Protein AF-D1JG51-F1 (afdb_monomer_lite)

pLDDT: mean 82.55, std 17.86, range [35.56, 98.56]

Secondary structure (DSSP, 8-state):
----------------HHHHTT---HHHHHHHHH-SSSHHHHHHHHHHHHHHHHHHHHHHHHHHHHHHHT--SB---HHHHHHHHHHHHHHHHHHHHHT---HHHHHHHHHHHHHHHHHH--SHHHHHHHHHHHHHHHHHHHHHH-S-HHHHHHHHHHHHHHHHHHHHHHIIIIIIT---HHHHHHHHHHHHHHHHHHHHHHHHHTTSS-THHHHHHTHHHHHHHHHHHHHHHHHHHHHHHHSPBTT--

Foldseek 3Di:
DDDDDDDDDDPDPPDDPVNVVVDDDPVNVVVVVVCPPDPPVVVVVVVVVVVVVVVVVVVVVVVVVLVLQQFAFFDDDPVVQVVLLVVLLCLLQVLLQPPLDDLLRNLLSLLLSLLCCLHRHHDPVRNLCSLQSNLVNNLNNCVVPHDPRPLSVVCRVLSSVLSVLLSSLSNCVCRVVVHDLVVSLQVSLQSSLVSQLVVQVVCVVVVSDDPVVSCVSHVSSSSSNCSNSVVCVVVVVVSVVVTDTPPPD

Sequence (249 aa):
MGHKSSKTTEIYTHVSNKDLGKIKSPLDTLFENENGRGGKDEYAQGRKFESKTKGCEKMTYVTALNQFVNRRMYDTSEAVEYAEFWALTAIAVLVPLLLGHPQLLVGSAVNFMLVMAAINVRGWKKILPLIVLPSVAAVAGGFLFGPFTIFLVYMVPFIWVGNAILVFVFKYLYVTKGKNYAITLLIAAGLKAGFLFATALLLINLSILPLIFAMAMGVMQIVTAIVGGFLVFPVNLAYHKYFQVSGSA

Radius of gyration: 28.24 Å; chains: 1; bounding box: 96×54×60 Å

Structure (mmCIF, N/CA/C/O backbone):
data_AF-D1JG51-F1
#
_entry.id   AF-D1JG51-F1
#
loop_
_atom_site.group_PDB
_atom_site.id
_atom_site.type_symbol
_atom_site.label_atom_id
_atom_site.label_alt_id
_atom_site.label_comp_id
_atom_site.label_asym_id
_atom_site.label_entity_id
_atom_site.label_seq_id
_atom_site.pdbx_PDB_ins_code
_atom_site.Cartn_x
_atom_site.Cartn_y
_atom_site.Cartn_z
_atom_site.occupancy
_atom_site.B_iso_or_equiv
_atom_site.auth_seq_id
_atom_site.auth_comp_id
_atom_site.auth_asym_id
_atom_site.auth_atom_id
_atom_site.pdbx_PDB_model_num
ATOM 1 N N . MET A 1 1 ? 72.566 2.742 -18.504 1.00 41.75 1 MET A N 1
ATOM 2 C CA . MET A 1 1 ? 72.563 3.935 -17.631 1.00 41.75 1 MET A CA 1
ATOM 3 C C . MET A 1 1 ? 71.247 3.953 -16.875 1.00 41.75 1 MET A C 1
ATOM 5 O O . MET A 1 1 ? 70.212 4.141 -17.495 1.00 41.75 1 MET A O 1
ATOM 9 N N . GLY A 1 2 ? 71.276 3.621 -15.585 1.00 45.84 2 GLY A N 1
ATOM 10 C CA . GLY A 1 2 ? 70.090 3.526 -14.737 1.00 45.84 2 GLY A CA 1
ATOM 11 C C . GLY A 1 2 ? 70.149 4.534 -13.593 1.00 45.84 2 GLY A C 1
ATOM 12 O O . GLY A 1 2 ? 71.119 4.547 -12.847 1.00 45.84 2 GLY A O 1
ATOM 13 N N . HIS A 1 3 ? 69.090 5.325 -13.445 1.00 42.53 3 HIS A N 1
ATOM 14 C CA . HIS A 1 3 ? 68.740 6.103 -12.251 1.00 42.53 3 HIS A CA 1
ATOM 15 C C . HIS A 1 3 ? 67.208 5.999 -12.139 1.00 42.53 3 HIS A C 1
ATOM 17 O O . HIS A 1 3 ? 66.503 6.465 -13.023 1.00 42.53 3 HIS A O 1
ATOM 23 N N . LYS A 1 4 ? 66.634 5.116 -11.309 1.00 43.41 4 LYS A N 1
ATOM 24 C CA . LYS A 1 4 ? 66.360 5.223 -9.859 1.00 43.41 4 LYS A CA 1
ATOM 25 C C . LYS A 1 4 ? 65.687 6.539 -9.429 1.00 43.41 4 LYS A C 1
ATOM 27 O O . LYS A 1 4 ? 66.355 7.490 -9.056 1.00 43.41 4 LYS A O 1
ATOM 32 N N . SER A 1 5 ? 64.349 6.498 -9.456 1.00 39.88 5 SER A N 1
ATOM 33 C CA . SER A 1 5 ? 63.381 6.994 -8.460 1.00 39.88 5 SER A CA 1
ATOM 34 C C . SER A 1 5 ? 63.835 8.142 -7.544 1.00 39.88 5 SER A C 1
ATOM 36 O O . SER A 1 5 ? 64.554 7.917 -6.571 1.00 39.88 5 SER A O 1
ATOM 38 N N . SER A 1 6 ? 63.310 9.344 -7.794 1.00 45.84 6 SER A N 1
ATOM 39 C CA . SER A 1 6 ? 63.362 10.475 -6.863 1.00 45.84 6 SER A CA 1
ATOM 40 C C . SER A 1 6 ? 62.469 10.187 -5.650 1.00 45.84 6 SER A C 1
ATOM 42 O O . SER A 1 6 ? 61.275 9.934 -5.796 1.00 45.84 6 SER A O 1
ATOM 44 N N . LYS A 1 7 ? 63.067 10.156 -4.456 1.00 44.16 7 LYS A N 1
ATOM 45 C CA . LYS A 1 7 ? 62.370 10.085 -3.168 1.00 44.16 7 LYS A CA 1
ATOM 46 C C . LYS A 1 7 ? 61.991 11.508 -2.759 1.00 44.16 7 LYS A C 1
ATOM 48 O O . LYS A 1 7 ? 62.868 12.274 -2.371 1.00 44.16 7 LYS A O 1
ATOM 53 N N . THR A 1 8 ? 60.707 11.845 -2.806 1.00 53.19 8 THR A N 1
ATOM 54 C CA . THR A 1 8 ? 60.184 13.002 -2.071 1.00 53.19 8 THR A CA 1
ATOM 55 C C . THR A 1 8 ? 59.949 12.552 -0.634 1.00 53.19 8 THR A C 1
ATOM 57 O O . THR A 1 8 ? 59.100 11.709 -0.364 1.00 53.19 8 THR A O 1
ATOM 60 N N . THR A 1 9 ? 60.780 13.050 0.273 1.00 53.03 9 THR A N 1
ATOM 61 C CA . THR A 1 9 ? 60.715 12.789 1.711 1.00 53.03 9 THR A CA 1
ATOM 62 C C . THR A 1 9 ? 59.471 13.458 2.296 1.00 53.03 9 THR A C 1
ATOM 64 O O . THR A 1 9 ? 59.460 14.666 2.516 1.00 53.03 9 THR A O 1
ATOM 67 N N . GLU A 1 10 ? 58.419 12.682 2.546 1.00 49.50 10 GLU A N 1
ATOM 68 C CA . GLU A 1 10 ? 57.279 13.115 3.354 1.00 49.50 10 GLU A CA 1
ATOM 69 C C . GLU A 1 10 ? 57.713 13.178 4.825 1.00 49.50 10 GLU A C 1
ATOM 71 O O . GLU A 1 10 ? 57.940 12.158 5.477 1.00 49.50 10 GLU A O 1
ATOM 76 N N . ILE A 1 11 ? 57.866 14.391 5.358 1.00 50.03 11 ILE A N 1
ATOM 77 C CA . ILE A 1 11 ? 58.014 14.603 6.799 1.00 50.03 11 ILE A CA 1
ATOM 78 C C . ILE A 1 11 ? 56.612 14.500 7.409 1.00 50.03 11 ILE A C 1
ATOM 80 O O . ILE A 1 11 ? 55.900 15.494 7.529 1.00 50.03 11 ILE A O 1
ATOM 84 N N . TYR A 1 12 ? 56.197 13.287 7.775 1.00 37.38 12 TYR A N 1
ATOM 85 C CA . TYR A 1 12 ? 55.024 13.088 8.624 1.00 37.38 12 TYR A CA 1
ATOM 86 C C . TYR A 1 12 ? 55.416 13.309 10.082 1.00 37.38 12 TYR A C 1
ATOM 88 O O . TYR A 1 12 ? 56.004 12.442 10.730 1.00 37.38 12 TYR A O 1
ATOM 96 N N . THR A 1 13 ? 55.059 14.464 10.634 1.00 61.41 13 THR A N 1
ATOM 97 C CA . THR A 1 13 ? 54.996 14.632 12.085 1.00 61.41 13 THR A CA 1
ATOM 98 C C . THR A 1 13 ? 53.824 13.801 12.604 1.00 61.41 13 THR A C 1
ATOM 100 O O . THR A 1 13 ? 52.662 14.184 12.486 1.00 61.41 13 THR A O 1
ATOM 103 N N . HIS A 1 14 ? 54.124 12.636 13.178 1.00 52.00 14 HIS A N 1
ATOM 104 C CA . HIS A 1 14 ? 53.161 11.859 13.953 1.00 52.00 14 HIS A CA 1
ATOM 105 C C . HIS A 1 14 ? 52.850 12.625 15.247 1.00 52.00 14 HIS A C 1
ATOM 107 O O . HIS A 1 14 ? 53.524 12.461 16.261 1.00 52.00 14 HIS A O 1
ATOM 113 N N . VAL A 1 15 ? 51.839 13.493 15.215 1.00 59.34 15 VAL A N 1
ATOM 114 C CA . VAL A 1 15 ? 51.283 14.080 16.437 1.00 59.34 15 VAL A CA 1
ATOM 115 C C . VAL A 1 15 ? 50.193 13.136 16.931 1.00 59.34 15 VAL A C 1
ATOM 117 O O . VAL A 1 15 ? 49.196 12.905 16.249 1.00 59.34 15 VAL A O 1
ATOM 120 N N . SER A 1 16 ? 50.396 12.532 18.100 1.00 51.62 16 SER A N 1
ATOM 121 C CA . SER A 1 16 ? 49.365 11.717 18.740 1.00 51.62 16 SER A CA 1
ATOM 122 C C . SER A 1 16 ? 48.161 12.598 19.081 1.00 51.62 16 SER A C 1
ATOM 124 O O . SER A 1 16 ? 48.328 13.696 19.612 1.00 51.62 16 SER A O 1
ATOM 126 N N . ASN A 1 17 ? 46.933 12.110 18.863 1.00 56.84 17 ASN A N 1
ATOM 127 C CA . ASN A 1 17 ? 45.704 12.803 19.290 1.00 56.84 17 ASN A CA 1
ATOM 128 C C . ASN A 1 17 ? 45.728 13.178 20.786 1.00 56.84 17 ASN A C 1
ATOM 130 O O . ASN A 1 17 ? 45.082 14.137 21.204 1.00 56.84 17 ASN A O 1
ATOM 134 N N . LYS A 1 18 ? 46.507 12.443 21.591 1.00 58.91 18 LYS A N 1
ATOM 135 C CA . LYS A 1 18 ? 46.717 12.709 23.017 1.00 58.91 18 LYS A CA 1
ATOM 136 C C . LYS A 1 18 ? 47.517 13.992 23.284 1.00 58.91 18 LYS A C 1
ATOM 138 O O . LYS A 1 18 ? 47.338 14.599 24.337 1.00 58.91 18 LYS A O 1
ATOM 143 N N . ASP A 1 19 ? 48.367 14.405 22.346 1.00 59.97 19 ASP A N 1
ATOM 144 C CA . ASP A 1 19 ? 49.201 15.606 22.453 1.00 59.97 19 ASP A CA 1
ATOM 145 C C . ASP A 1 19 ? 48.528 16.839 21.832 1.00 59.97 19 ASP A C 1
ATOM 147 O O . ASP A 1 19 ? 48.721 17.944 22.335 1.00 59.97 19 ASP A O 1
ATOM 151 N N . LEU A 1 20 ? 47.637 16.656 20.846 1.00 59.94 20 LEU A N 1
ATOM 152 C CA . LEU A 1 20 ? 46.775 17.733 20.331 1.00 59.94 20 LEU A CA 1
ATOM 153 C C . LEU A 1 20 ? 45.870 18.327 21.424 1.00 59.94 20 LEU A C 1
ATOM 155 O O . LEU A 1 20 ? 45.672 19.536 21.469 1.00 59.94 20 LEU A O 1
ATOM 159 N N . GLY A 1 21 ? 45.382 17.503 22.358 1.00 60.69 21 GLY A N 1
ATOM 160 C CA . GLY A 1 21 ? 44.548 17.961 23.477 1.00 60.69 21 GLY A CA 1
ATOM 161 C C . GLY A 1 21 ? 45.276 18.796 24.541 1.00 60.69 21 GLY A C 1
ATOM 162 O O . GLY A 1 21 ? 44.625 19.329 25.435 1.00 60.69 21 GLY A O 1
ATOM 163 N N . LYS A 1 22 ? 46.612 18.904 24.476 1.00 65.19 22 LYS A N 1
ATOM 164 C CA . LYS A 1 22 ? 47.414 19.742 25.388 1.00 65.19 22 LYS A CA 1
ATOM 165 C C . LYS A 1 22 ? 47.715 21.129 24.822 1.00 65.19 22 LYS A C 1
ATOM 167 O O . LYS A 1 22 ? 48.238 21.972 25.550 1.00 65.19 22 LYS A O 1
ATOM 172 N N . ILE A 1 23 ? 47.412 21.367 23.546 1.00 66.19 23 ILE A N 1
ATOM 173 C CA . ILE A 1 23 ? 47.603 22.668 22.912 1.00 66.19 23 ILE A CA 1
ATOM 174 C C . ILE A 1 23 ? 46.491 23.588 23.423 1.00 66.19 23 ILE A C 1
ATOM 176 O O . ILE A 1 23 ? 45.359 23.523 22.953 1.00 66.19 23 ILE A O 1
ATOM 180 N N . LYS A 1 24 ? 46.807 24.419 24.422 1.00 60.84 24 LYS A N 1
ATOM 181 C CA . LYS A 1 24 ? 45.910 25.487 24.875 1.00 60.84 24 LYS A CA 1
ATOM 182 C C . LYS A 1 24 ? 45.892 26.596 23.828 1.00 60.84 24 LYS A C 1
ATOM 184 O O . LYS A 1 24 ? 46.941 27.147 23.491 1.00 60.84 24 LYS A O 1
ATOM 189 N N . SER A 1 25 ? 44.708 26.913 23.317 1.00 66.44 25 SER A N 1
ATOM 190 C CA . SER A 1 25 ? 44.514 28.031 22.402 1.00 66.44 25 SER A CA 1
ATOM 191 C C . SER A 1 25 ? 44.609 29.351 23.178 1.00 66.44 25 SER A C 1
ATOM 193 O O . SER A 1 25 ? 44.087 29.434 24.289 1.00 66.44 25 SER A O 1
ATOM 195 N N . PRO A 1 26 ? 45.191 30.425 22.614 1.00 54.69 26 PRO A N 1
ATOM 196 C CA . PRO A 1 26 ? 45.121 31.767 23.200 1.00 54.69 26 PRO A CA 1
ATOM 197 C C . PRO A 1 26 ? 43.680 32.246 23.456 1.00 54.69 26 PRO A C 1
ATOM 199 O O . PRO A 1 26 ? 43.460 33.080 24.331 1.00 54.69 26 PRO A O 1
ATOM 202 N N . LEU A 1 27 ? 42.700 31.692 22.725 1.00 59.59 27 LEU A N 1
ATOM 203 C CA . LEU A 1 27 ? 41.271 31.932 22.944 1.00 59.59 27 LEU A CA 1
ATOM 204 C C . LEU A 1 27 ? 40.757 31.316 24.256 1.00 59.59 27 LEU A C 1
ATOM 206 O O . LEU A 1 27 ? 39.857 31.880 24.870 1.00 59.59 27 LEU A O 1
ATOM 210 N N . ASP A 1 28 ? 41.333 30.198 24.713 1.00 63.69 28 ASP A N 1
ATOM 211 C CA . ASP A 1 28 ? 40.921 29.537 25.960 1.00 63.69 28 ASP A CA 1
ATOM 212 C C . ASP A 1 28 ? 41.223 30.427 27.176 1.00 63.69 28 ASP A C 1
ATOM 214 O O . ASP A 1 28 ? 40.449 30.472 28.131 1.00 63.69 28 ASP A O 1
ATOM 218 N N . THR A 1 29 ? 42.310 31.203 27.105 1.00 61.44 29 THR A N 1
ATOM 219 C CA . THR A 1 29 ? 42.715 32.168 28.138 1.00 61.44 29 THR A CA 1
ATOM 220 C C . THR A 1 29 ? 41.789 33.389 28.193 1.00 61.44 29 THR A C 1
ATOM 222 O O . THR A 1 29 ? 41.625 33.987 29.256 1.00 61.44 29 THR A O 1
ATOM 225 N N . LEU A 1 30 ? 41.144 33.754 27.075 1.00 58.56 30 LEU A N 1
ATOM 226 C CA . LEU A 1 30 ? 40.181 34.864 27.030 1.00 58.56 30 LEU A CA 1
ATOM 227 C C . LEU A 1 30 ? 38.885 34.515 27.779 1.00 58.56 30 LEU A C 1
ATOM 229 O O . LEU A 1 30 ? 38.348 35.358 28.491 1.00 58.56 30 LEU A O 1
ATOM 233 N N . PHE A 1 31 ? 38.438 33.257 27.715 1.00 58.09 31 PHE A N 1
ATOM 234 C CA . PHE A 1 31 ? 37.261 32.788 28.456 1.00 58.09 31 PHE A CA 1
ATOM 235 C C . PHE A 1 31 ? 37.545 32.434 29.925 1.00 58.09 31 PHE A C 1
ATOM 237 O O . PHE A 1 31 ? 36.600 32.280 30.702 1.00 58.09 31 PHE A O 1
ATOM 244 N N . GLU A 1 32 ? 38.812 32.294 30.329 1.00 54.81 32 GLU A N 1
ATOM 245 C CA . GLU A 1 32 ? 39.198 32.066 31.732 1.00 54.81 32 GLU A CA 1
ATOM 246 C C . GLU A 1 32 ? 39.201 33.371 32.549 1.00 54.81 32 GLU A C 1
ATOM 248 O O . GLU A 1 32 ? 38.824 33.349 33.720 1.00 54.81 32 GLU A O 1
ATOM 253 N N . ASN A 1 33 ? 39.527 34.511 31.925 1.00 51.53 33 ASN A N 1
ATOM 254 C CA . ASN A 1 33 ? 39.593 35.809 32.608 1.00 51.53 33 ASN A CA 1
ATOM 255 C C . ASN A 1 33 ? 38.241 36.536 32.736 1.00 51.53 33 ASN A C 1
ATOM 257 O O . ASN A 1 33 ? 38.108 37.385 33.614 1.00 51.53 33 ASN A O 1
ATOM 261 N N . GLU A 1 34 ? 37.224 36.184 31.939 1.00 52.38 34 GLU A N 1
ATOM 262 C CA . GLU A 1 34 ? 35.853 36.705 32.115 1.00 52.38 34 GLU A CA 1
ATOM 263 C C . GLU A 1 34 ? 34.984 35.848 33.055 1.00 52.38 34 GLU A C 1
ATOM 265 O O . GLU A 1 34 ? 33.993 36.328 33.597 1.00 52.38 34 GLU A O 1
ATOM 270 N N . ASN A 1 35 ? 35.362 34.591 33.320 1.00 47.97 35 ASN A N 1
ATOM 271 C CA . ASN A 1 35 ? 34.559 33.644 34.105 1.00 47.97 35 ASN A CA 1
ATOM 272 C C . ASN A 1 35 ? 35.013 33.512 35.565 1.00 47.97 35 ASN A C 1
ATOM 274 O O . ASN A 1 35 ? 35.131 32.410 36.118 1.00 47.97 35 ASN A O 1
ATOM 278 N N . GLY A 1 36 ? 35.195 34.651 36.230 1.00 47.88 36 GLY A N 1
ATOM 279 C CA . GLY A 1 36 ? 35.199 34.712 37.685 1.00 47.88 36 GLY A CA 1
ATOM 280 C C . GLY A 1 36 ? 33.837 34.284 38.244 1.00 47.88 36 GLY A C 1
ATOM 281 O O . GLY A 1 36 ? 32.927 35.093 38.334 1.00 47.88 36 GLY A O 1
ATOM 282 N N . ARG A 1 37 ? 33.725 33.009 38.648 1.00 47.50 37 ARG A N 1
ATOM 283 C CA . ARG A 1 37 ? 32.636 32.422 39.464 1.00 47.50 37 ARG A CA 1
ATOM 284 C C . ARG A 1 37 ? 31.213 32.570 38.880 1.00 47.50 37 ARG A C 1
ATOM 286 O O . ARG A 1 37 ? 30.424 33.367 39.367 1.00 47.50 37 ARG A O 1
ATOM 293 N N . GLY A 1 38 ? 30.850 31.718 37.911 1.00 49.53 38 GLY A N 1
ATOM 294 C CA . GLY A 1 38 ? 29.432 31.499 37.556 1.00 49.53 38 GLY A CA 1
ATOM 295 C C . GLY A 1 38 ? 29.148 30.706 36.271 1.00 49.53 38 GLY A C 1
ATOM 296 O O . GLY A 1 38 ? 28.182 29.956 36.216 1.00 49.53 38 GLY A O 1
ATOM 297 N N . GLY A 1 39 ? 30.004 30.794 35.246 1.00 47.16 39 GLY A N 1
ATOM 298 C CA . GLY A 1 39 ? 29.628 30.346 33.892 1.00 47.16 39 GLY A CA 1
ATOM 299 C C . GLY A 1 39 ? 29.658 28.835 33.602 1.00 47.16 39 GLY A C 1
ATOM 300 O O . GLY A 1 39 ? 28.942 28.367 32.719 1.00 47.16 39 GLY A O 1
ATOM 301 N N . LYS A 1 40 ? 30.458 28.019 34.306 1.00 48.97 40 LYS A N 1
ATOM 302 C CA . LYS A 1 40 ? 30.596 26.582 33.954 1.00 48.97 40 LYS A CA 1
ATOM 303 C C . LYS A 1 40 ? 29.337 25.762 34.259 1.00 48.97 40 LYS A C 1
ATOM 305 O O . LYS A 1 40 ? 29.016 24.844 33.500 1.00 48.97 40 LYS A O 1
ATOM 310 N N . ASP A 1 41 ? 28.613 26.124 35.313 1.00 53.16 41 ASP A N 1
ATOM 311 C CA . ASP A 1 41 ? 27.375 25.451 35.703 1.00 53.16 41 ASP A CA 1
ATOM 312 C C . ASP A 1 41 ? 26.230 25.828 34.757 1.00 53.16 41 ASP A C 1
ATOM 314 O O . ASP A 1 41 ? 25.474 24.959 34.330 1.00 53.16 41 ASP A O 1
ATOM 318 N N . GLU A 1 42 ? 26.183 27.082 34.306 1.00 52.38 42 GLU A N 1
ATOM 319 C CA . GLU A 1 42 ? 25.155 27.597 33.398 1.00 52.38 42 GLU A CA 1
ATOM 320 C C . GLU A 1 42 ? 25.242 26.978 31.989 1.00 52.38 42 GLU A C 1
ATOM 322 O O . GLU A 1 42 ? 24.236 26.523 31.441 1.00 52.38 42 GLU A O 1
ATOM 327 N N . TYR A 1 43 ? 26.451 26.815 31.434 1.00 54.09 43 TYR A N 1
ATOM 328 C CA . TYR A 1 43 ? 26.652 26.127 30.148 1.00 54.09 43 TYR A CA 1
ATOM 329 C C . TYR A 1 43 ? 26.363 24.613 30.216 1.00 54.09 43 TYR A C 1
ATOM 331 O O . TYR A 1 43 ? 25.814 24.025 29.276 1.00 54.09 43 TYR A O 1
ATOM 339 N N . ALA A 1 44 ? 26.718 23.944 31.318 1.00 54.75 44 ALA A N 1
ATOM 340 C CA . ALA A 1 44 ? 26.410 22.525 31.516 1.00 54.75 44 ALA A CA 1
ATOM 341 C C . ALA A 1 44 ? 24.906 22.293 31.746 1.00 54.75 44 ALA A C 1
ATOM 343 O O . ALA A 1 44 ? 24.333 21.327 31.231 1.00 54.75 44 ALA A O 1
ATOM 344 N N . GLN A 1 45 ? 24.254 23.203 32.469 1.00 53.66 45 GLN A N 1
ATOM 345 C CA . GLN A 1 45 ? 22.823 23.193 32.746 1.00 53.66 45 GLN A CA 1
ATOM 346 C C . GLN A 1 45 ? 22.005 23.524 31.492 1.00 53.66 45 GLN A C 1
ATOM 348 O O . GLN A 1 45 ? 21.014 22.840 31.241 1.00 53.66 45 GLN A O 1
ATOM 353 N N . GLY A 1 46 ? 22.479 24.438 30.637 1.00 56.62 46 GLY A N 1
ATOM 354 C CA . GLY A 1 46 ? 21.915 24.722 29.313 1.00 56.62 46 GLY A CA 1
ATOM 355 C C . GLY A 1 46 ? 21.924 23.505 28.383 1.00 56.62 46 GLY A C 1
ATOM 356 O O . GLY A 1 46 ? 20.875 23.117 27.873 1.00 56.62 46 GLY A O 1
ATOM 357 N N . ARG A 1 47 ? 23.059 22.796 28.246 1.00 56.03 47 ARG A N 1
ATOM 358 C CA . ARG A 1 47 ? 23.118 21.550 27.445 1.00 56.03 47 ARG A CA 1
ATOM 359 C C . ARG A 1 47 ? 22.256 20.426 28.015 1.00 56.03 47 ARG A C 1
ATOM 361 O O . ARG A 1 47 ? 21.681 19.643 27.259 1.00 56.03 47 ARG A O 1
ATOM 368 N N . LYS A 1 48 ? 22.155 20.320 29.343 1.00 53.25 48 LYS A N 1
ATOM 369 C CA . LYS A 1 48 ? 21.307 19.321 30.011 1.00 53.25 48 LYS A CA 1
ATOM 370 C C . LYS A 1 48 ? 19.823 19.650 29.845 1.00 53.25 48 LYS A C 1
ATOM 372 O O . LYS A 1 48 ? 19.026 18.734 29.662 1.00 53.25 48 LYS A O 1
ATOM 377 N N . PHE A 1 49 ? 19.462 20.931 29.860 1.00 54.78 49 PHE A N 1
ATOM 378 C CA . PHE A 1 49 ? 18.107 21.404 29.597 1.00 54.78 49 PHE A CA 1
ATOM 379 C C . PHE A 1 49 ? 17.722 21.189 28.133 1.00 54.78 49 PHE A C 1
ATOM 381 O O . PHE A 1 49 ? 16.681 20.597 27.884 1.00 54.78 49 PHE A O 1
ATOM 388 N N . GLU A 1 50 ? 18.593 21.541 27.185 1.00 57.34 50 GLU A N 1
ATOM 389 C CA . GLU A 1 50 ? 18.370 21.359 25.745 1.00 57.34 50 GLU A CA 1
ATOM 390 C C . GLU A 1 50 ? 18.306 19.874 25.337 1.00 57.34 50 GLU A C 1
ATOM 392 O O . GLU A 1 50 ? 17.487 19.466 24.518 1.00 57.34 50 GLU A O 1
ATOM 397 N N . SER A 1 51 ? 19.130 19.027 25.959 1.00 55.88 51 SER A N 1
ATOM 398 C CA . SER A 1 51 ? 19.045 17.565 25.841 1.00 55.88 51 SER A CA 1
ATOM 399 C C . SER A 1 51 ? 17.719 17.023 26.392 1.00 55.88 51 SER A C 1
ATOM 401 O O . SER A 1 51 ? 17.075 16.177 25.766 1.00 55.88 51 SER A O 1
ATOM 403 N N . LYS A 1 52 ? 17.264 17.541 27.541 1.00 55.81 52 LYS A N 1
ATOM 404 C CA . LYS A 1 52 ? 16.017 17.120 28.191 1.00 55.81 52 LYS A CA 1
ATOM 405 C C . LYS A 1 52 ? 14.779 17.597 27.428 1.00 55.81 52 LYS A C 1
ATOM 407 O O . LYS A 1 52 ? 13.832 16.825 27.311 1.00 55.81 52 LYS A O 1
ATOM 412 N N . THR A 1 53 ? 14.782 18.808 26.872 1.00 58.97 53 THR A N 1
ATOM 413 C CA . THR A 1 53 ? 13.702 19.307 26.008 1.00 58.97 53 THR A CA 1
ATOM 414 C C . THR A 1 53 ? 13.665 18.557 24.686 1.00 58.97 53 THR A C 1
ATOM 416 O O . THR A 1 53 ? 12.603 18.048 24.349 1.00 58.97 53 THR A O 1
ATOM 419 N N . LYS A 1 54 ? 14.801 18.342 24.004 1.00 56.62 54 LYS A N 1
ATOM 420 C CA . LYS A 1 54 ? 14.856 17.494 22.794 1.00 56.62 54 LYS A CA 1
ATOM 421 C C . LYS A 1 54 ? 14.395 16.058 23.072 1.00 56.62 54 LYS A C 1
ATOM 423 O O . LYS A 1 54 ? 13.711 15.455 22.247 1.00 56.62 54 LYS A O 1
ATOM 428 N N . GLY A 1 55 ? 14.723 15.509 24.244 1.00 57.53 55 GLY A N 1
ATOM 429 C CA . GLY A 1 55 ? 14.238 14.205 24.700 1.00 57.53 55 GLY A CA 1
ATOM 430 C C . GLY A 1 55 ? 12.729 14.177 24.961 1.00 57.53 55 GLY A C 1
ATOM 431 O O . GLY A 1 55 ? 12.053 13.243 24.532 1.00 57.53 55 GLY A O 1
ATOM 432 N N . CYS A 1 56 ? 12.190 15.210 25.613 1.00 59.72 56 CYS A N 1
ATOM 433 C CA . CYS A 1 56 ? 10.761 15.353 25.901 1.00 59.72 56 CYS A CA 1
ATOM 434 C C . CYS A 1 56 ? 9.938 15.555 24.617 1.00 59.72 56 CYS A C 1
ATOM 436 O O . CYS A 1 56 ? 8.907 14.914 24.414 1.00 59.72 56 CYS A O 1
ATOM 438 N N . GLU A 1 57 ? 10.433 16.380 23.696 1.00 60.88 57 GLU A N 1
ATOM 439 C CA . GLU A 1 57 ? 9.797 16.657 22.410 1.00 60.88 57 GLU A CA 1
ATOM 440 C C . GLU A 1 57 ? 9.781 15.402 21.524 1.00 60.88 57 GLU A C 1
ATOM 442 O O . GLU A 1 57 ? 8.729 14.986 21.035 1.00 60.88 57 GLU A O 1
ATOM 447 N N . LYS A 1 58 ? 10.921 14.702 21.419 1.00 59.62 58 LYS A N 1
ATOM 448 C CA . LYS A 1 58 ? 11.014 13.411 20.723 1.00 59.62 58 LYS A CA 1
ATOM 449 C C . LYS A 1 58 ? 10.066 12.367 21.324 1.00 59.62 58 LYS A C 1
ATOM 451 O O . LYS A 1 58 ? 9.406 11.651 20.573 1.00 59.62 58 LYS A O 1
ATOM 456 N N . MET A 1 59 ? 9.960 12.293 22.653 1.00 72.00 59 MET A N 1
ATOM 457 C CA . MET A 1 59 ? 9.021 11.392 23.336 1.00 72.00 59 MET A CA 1
ATOM 458 C C . MET A 1 59 ? 7.559 11.735 23.004 1.00 72.00 59 MET A C 1
ATOM 460 O O . MET A 1 59 ? 6.738 10.840 22.792 1.00 72.00 59 MET A O 1
ATOM 464 N N . THR A 1 60 ? 7.244 13.025 22.885 1.00 72.94 60 THR A N 1
ATOM 465 C CA . THR A 1 60 ? 5.897 13.518 22.568 1.00 72.94 60 THR A CA 1
ATOM 466 C C . THR A 1 60 ? 5.484 13.136 21.145 1.00 72.94 60 THR A C 1
ATOM 468 O O . THR A 1 60 ? 4.414 12.556 20.951 1.00 72.94 60 THR A O 1
ATOM 471 N N . TYR A 1 61 ? 6.351 13.347 20.147 1.00 72.81 61 TYR A N 1
ATOM 472 C CA . TYR A 1 61 ? 6.058 12.960 18.761 1.00 72.81 61 TYR A CA 1
ATOM 473 C C . TYR A 1 61 ? 5.928 11.449 18.575 1.00 72.81 61 TYR A C 1
ATOM 475 O O . TYR A 1 61 ? 5.019 10.994 17.881 1.00 72.81 61 TYR A O 1
ATOM 483 N N . VAL A 1 62 ? 6.800 10.656 19.206 1.00 76.12 62 VAL A N 1
ATOM 484 C CA . VAL A 1 62 ? 6.713 9.187 19.147 1.00 76.12 62 VAL A CA 1
ATOM 485 C C . VAL A 1 62 ? 5.386 8.704 19.737 1.00 76.12 62 VAL A C 1
ATOM 487 O O . VAL A 1 62 ? 4.748 7.814 19.174 1.00 76.12 62 VAL A O 1
ATOM 490 N N . THR A 1 63 ? 4.928 9.327 20.823 1.00 81.75 63 THR A N 1
ATOM 491 C CA . THR A 1 63 ? 3.636 9.009 21.446 1.00 81.75 63 THR A CA 1
ATOM 492 C C . THR A 1 63 ? 2.467 9.377 20.529 1.00 81.75 63 THR A C 1
ATOM 494 O O . THR A 1 63 ? 1.594 8.542 20.292 1.00 81.75 63 THR A O 1
ATOM 497 N N . ALA A 1 64 ? 2.483 10.571 19.930 1.00 82.38 64 ALA A N 1
ATOM 498 C CA . ALA A 1 64 ? 1.448 11.018 18.996 1.00 82.38 64 ALA A CA 1
ATOM 499 C C . ALA A 1 64 ? 1.375 10.145 17.727 1.00 82.38 64 ALA A C 1
ATOM 501 O O . ALA A 1 64 ? 0.287 9.776 17.283 1.00 82.38 64 ALA A O 1
ATOM 502 N N . LEU A 1 65 ? 2.525 9.755 17.167 1.00 84.31 65 LEU A N 1
ATOM 503 C CA . LEU A 1 65 ? 2.603 8.849 16.017 1.00 84.31 65 LEU A CA 1
ATOM 504 C C . LEU A 1 65 ? 2.075 7.456 16.350 1.00 84.31 65 LEU A C 1
ATOM 506 O O . LEU A 1 65 ? 1.305 6.889 15.576 1.00 84.31 65 LEU A O 1
ATOM 510 N N . ASN A 1 66 ? 2.452 6.905 17.505 1.00 86.94 66 ASN A N 1
ATOM 511 C CA . ASN A 1 66 ? 1.916 5.625 17.958 1.00 86.94 66 ASN A CA 1
ATOM 512 C C . ASN A 1 66 ? 0.403 5.697 18.163 1.00 86.94 66 ASN A C 1
ATOM 514 O O . ASN A 1 66 ? -0.310 4.791 17.740 1.00 86.94 66 ASN A O 1
ATOM 518 N N . GLN A 1 67 ? -0.105 6.784 18.744 1.00 87.25 67 GLN A N 1
ATOM 519 C CA . GLN A 1 67 ? -1.541 6.983 18.895 1.00 87.25 67 GLN A CA 1
ATOM 520 C C . GLN A 1 67 ? -2.242 7.042 17.533 1.00 87.25 67 GLN A C 1
ATOM 522 O O . GLN A 1 67 ? -3.267 6.392 17.357 1.00 87.25 67 GLN A O 1
ATOM 527 N N . PHE A 1 68 ? -1.683 7.763 16.557 1.00 90.56 68 PHE A N 1
ATOM 528 C CA . PHE A 1 68 ? -2.220 7.842 15.197 1.00 90.56 68 PHE A CA 1
ATOM 529 C C . PHE A 1 68 ? -2.263 6.476 14.500 1.00 90.56 68 PHE A C 1
ATOM 531 O O . PHE A 1 68 ? -3.304 6.076 13.985 1.00 90.56 68 PHE A O 1
ATOM 538 N N . VAL A 1 69 ? -1.155 5.734 14.514 1.00 91.25 69 VAL A N 1
ATOM 539 C CA . VAL A 1 69 ? -1.054 4.425 13.851 1.00 91.25 69 VAL A CA 1
ATOM 540 C C . VAL A 1 69 ? -1.929 3.364 14.517 1.00 91.25 69 VAL A C 1
ATOM 542 O O . VAL A 1 69 ? -2.347 2.406 13.864 1.00 91.25 69 VAL A O 1
ATOM 545 N N . ASN A 1 70 ? -2.255 3.546 15.795 1.00 91.62 70 ASN A N 1
ATOM 546 C CA . ASN A 1 70 ? -3.187 2.681 16.504 1.00 91.62 70 ASN A CA 1
ATOM 547 C C . ASN A 1 70 ? -4.667 3.041 16.290 1.00 91.62 70 ASN A C 1
ATOM 549 O O . ASN A 1 70 ? -5.526 2.285 16.739 1.00 91.62 70 ASN A O 1
ATOM 553 N N . ARG A 1 71 ? -4.991 4.139 15.589 1.00 89.44 71 ARG A N 1
ATOM 554 C CA . ARG A 1 71 ? -6.384 4.458 15.242 1.00 89.44 71 ARG A CA 1
ATOM 555 C C . ARG A 1 71 ? -6.925 3.501 14.185 1.00 89.44 71 ARG A C 1
ATOM 557 O O . ARG A 1 71 ? -6.240 3.166 13.214 1.00 89.44 71 ARG A O 1
ATOM 564 N N . ARG A 1 72 ? -8.195 3.143 14.349 1.00 90.25 72 ARG A N 1
ATOM 565 C CA . ARG A 1 72 ? -9.004 2.353 13.416 1.00 90.25 72 ARG A CA 1
ATOM 566 C C . ARG A 1 72 ? -10.433 2.883 13.392 1.00 90.25 72 ARG A C 1
ATOM 568 O O . ARG A 1 72 ? -10.816 3.628 14.290 1.00 90.25 72 ARG A O 1
ATOM 575 N N . MET A 1 73 ? -11.192 2.514 12.367 1.00 89.69 73 MET A N 1
ATOM 576 C CA . MET A 1 73 ? -12.563 2.997 12.197 1.00 89.69 73 MET A CA 1
ATOM 577 C C . MET A 1 73 ? -13.566 2.240 13.071 1.00 89.69 73 MET A C 1
ATOM 579 O O . MET A 1 73 ? -14.452 2.853 13.656 1.00 89.69 73 MET A O 1
ATOM 583 N N . TYR A 1 74 ? -13.420 0.921 13.180 1.00 89.62 74 TYR A N 1
ATOM 584 C CA . TYR A 1 74 ? -14.399 0.050 13.833 1.00 89.62 74 TYR A CA 1
ATOM 585 C C . TYR A 1 74 ? -13.819 -0.619 15.064 1.00 89.62 74 TYR A C 1
ATOM 587 O O . TYR A 1 74 ? -12.663 -1.036 15.048 1.00 89.62 74 TYR A O 1
ATOM 595 N N . ASP A 1 75 ? -14.625 -0.748 16.112 1.00 87.06 75 ASP A N 1
ATOM 596 C CA . ASP A 1 75 ? -14.252 -1.453 17.328 1.00 87.06 75 ASP A CA 1
ATOM 597 C C . ASP A 1 75 ? -14.530 -2.965 17.191 1.00 87.06 75 ASP A C 1
ATOM 599 O O . ASP A 1 75 ? -15.597 -3.470 17.532 1.00 87.06 75 ASP A O 1
ATOM 603 N N . THR A 1 76 ? -13.583 -3.690 16.589 1.00 88.38 76 THR A N 1
ATOM 604 C CA . THR A 1 76 ? -13.588 -5.151 16.417 1.00 88.38 76 THR A CA 1
ATOM 605 C C . THR A 1 76 ? -12.861 -5.891 17.548 1.00 88.38 76 THR A C 1
ATOM 607 O O . THR A 1 76 ? -11.917 -5.384 18.157 1.00 88.38 76 THR A O 1
ATOM 610 N N . SER A 1 77 ? -13.252 -7.135 17.826 1.00 88.56 77 SER A N 1
ATOM 611 C CA . SER A 1 77 ? -12.536 -7.960 18.806 1.00 88.56 77 SER A CA 1
ATOM 612 C C . SER A 1 77 ? -11.105 -8.277 18.349 1.00 88.56 77 SER A C 1
ATOM 614 O O . SER A 1 77 ? -10.807 -8.311 17.153 1.00 88.56 77 SER A O 1
ATOM 616 N N . GLU A 1 78 ? -10.216 -8.569 19.301 1.00 89.19 78 GLU A N 1
ATOM 617 C CA . GLU A 1 78 ? -8.824 -8.953 19.015 1.00 89.19 78 GLU A CA 1
ATOM 618 C C . GLU A 1 78 ? -8.739 -10.121 18.019 1.00 89.19 78 GLU A C 1
ATOM 620 O O . GLU A 1 78 ? -7.931 -10.101 17.093 1.00 89.19 78 GLU A O 1
ATOM 625 N N . ALA A 1 79 ? -9.613 -11.122 18.165 1.00 90.06 79 ALA A N 1
ATOM 626 C CA . ALA A 1 79 ? -9.652 -12.282 17.277 1.00 90.06 79 ALA A CA 1
ATOM 627 C C . ALA A 1 79 ? -9.953 -11.891 15.820 1.00 90.06 79 ALA A C 1
ATOM 629 O O . ALA A 1 79 ? -9.295 -12.389 14.905 1.00 90.06 79 ALA A O 1
ATOM 630 N N . VAL A 1 80 ? -10.899 -10.970 15.608 1.00 90.75 80 VAL A N 1
ATOM 631 C CA . VAL A 1 80 ? -11.240 -10.455 14.274 1.00 90.75 80 VAL A CA 1
ATOM 632 C C . VAL A 1 80 ? -10.066 -9.671 13.693 1.00 90.75 80 VAL A C 1
ATOM 634 O O . VAL A 1 80 ? -9.696 -9.897 12.547 1.00 90.75 80 VAL A O 1
ATOM 637 N N . GLU A 1 81 ? -9.407 -8.830 14.491 1.00 91.31 81 GLU A N 1
ATOM 638 C CA . GLU A 1 81 ? -8.237 -8.069 14.040 1.00 91.31 81 GLU A CA 1
ATOM 639 C C . GLU A 1 81 ? -7.083 -8.981 13.587 1.00 91.31 81 GLU A C 1
ATOM 641 O O . GLU A 1 81 ? -6.426 -8.715 12.578 1.00 91.31 81 GLU A O 1
ATOM 646 N N . TYR A 1 82 ? -6.805 -10.059 14.325 1.00 93.31 82 TYR A N 1
ATOM 647 C CA . TYR A 1 82 ? -5.787 -11.027 13.916 1.00 93.31 82 TYR A CA 1
ATOM 648 C C . TYR A 1 82 ? -6.203 -11.805 12.666 1.00 93.31 82 TYR A C 1
ATOM 650 O O . TYR A 1 82 ? -5.373 -11.984 11.774 1.00 93.31 82 TYR A O 1
ATOM 658 N N . ALA A 1 83 ? -7.463 -12.234 12.571 1.00 94.44 83 ALA A N 1
ATOM 659 C CA . ALA A 1 83 ? -7.976 -12.920 11.388 1.00 94.44 83 ALA A CA 1
ATOM 660 C C . ALA A 1 83 ? -7.874 -12.037 10.132 1.00 94.44 83 ALA A C 1
ATOM 662 O O . ALA A 1 83 ? -7.379 -12.486 9.099 1.00 94.44 83 ALA A O 1
ATOM 663 N N . GLU A 1 84 ? -8.257 -10.763 10.239 1.00 93.69 84 GLU A N 1
ATOM 664 C CA . GLU A 1 84 ? -8.111 -9.775 9.171 1.00 93.69 84 GLU A CA 1
ATOM 665 C C . GLU A 1 84 ? -6.654 -9.584 8.774 1.00 93.69 84 GLU A C 1
ATOM 667 O O . GLU A 1 84 ? -6.326 -9.641 7.593 1.00 93.69 84 GLU A O 1
ATOM 672 N N . PHE A 1 85 ? -5.762 -9.392 9.746 1.00 96.31 85 PHE A N 1
ATOM 673 C CA . PHE A 1 85 ? -4.343 -9.224 9.463 1.00 96.31 85 PHE A CA 1
ATOM 674 C C . PHE A 1 85 ? -3.771 -10.416 8.682 1.00 96.31 85 PHE A C 1
ATOM 676 O O . PHE A 1 85 ? -3.061 -10.214 7.695 1.00 96.31 85 PHE A O 1
ATOM 683 N N . TRP A 1 86 ? -4.106 -11.648 9.072 1.00 96.44 86 TRP A N 1
ATOM 684 C CA . TRP A 1 86 ? -3.661 -12.846 8.362 1.00 96.44 86 TRP A CA 1
ATOM 685 C C . TRP A 1 86 ? -4.274 -12.966 6.967 1.00 96.44 86 TRP A C 1
ATOM 687 O O . TRP A 1 86 ? -3.547 -13.258 6.018 1.00 96.44 86 TRP A O 1
ATOM 697 N N . ALA A 1 87 ? -5.567 -12.675 6.810 1.00 96.88 87 ALA A N 1
ATOM 698 C CA . ALA A 1 87 ? -6.231 -12.684 5.507 1.00 96.88 87 ALA A CA 1
ATOM 699 C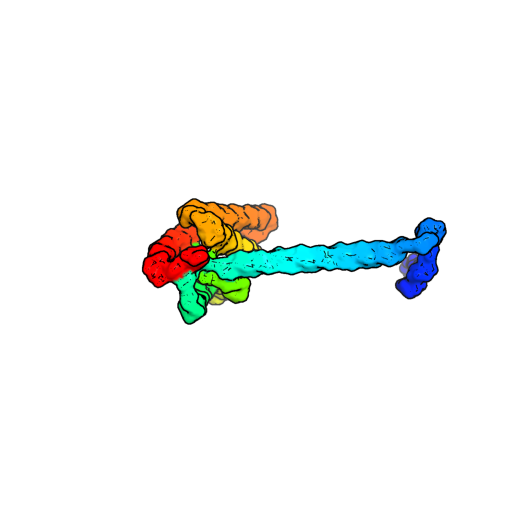 C . ALA A 1 87 ? -5.627 -11.642 4.548 1.00 96.88 87 ALA A C 1
ATOM 701 O O . ALA A 1 87 ? -5.298 -11.952 3.403 1.00 96.88 87 ALA A O 1
ATOM 702 N N . LEU A 1 88 ? -5.407 -10.416 5.030 1.00 97.31 88 LEU A N 1
ATOM 703 C CA . LEU A 1 88 ? -4.767 -9.342 4.271 1.00 97.31 88 LEU A CA 1
ATOM 704 C C . LEU A 1 88 ? -3.315 -9.690 3.923 1.00 97.31 88 LEU A C 1
ATOM 706 O O . LEU A 1 88 ? -2.877 -9.443 2.802 1.00 97.31 88 LEU A O 1
ATOM 710 N N . THR A 1 89 ? -2.582 -10.323 4.841 1.00 97.44 89 THR A N 1
ATOM 711 C CA . THR A 1 89 ? -1.215 -10.800 4.584 1.00 97.44 89 THR A CA 1
ATOM 712 C C . THR A 1 89 ? -1.195 -11.907 3.527 1.00 97.44 89 THR A C 1
ATOM 714 O O . THR A 1 89 ? -0.334 -11.900 2.649 1.00 97.44 89 THR A O 1
ATOM 717 N N . ALA A 1 90 ? -2.166 -12.824 3.546 1.00 97.25 90 ALA A N 1
ATOM 718 C CA . ALA A 1 90 ? -2.303 -13.849 2.516 1.00 97.25 90 ALA A CA 1
ATOM 719 C C . ALA A 1 90 ? -2.546 -13.219 1.136 1.00 97.25 90 ALA A C 1
ATOM 721 O O . ALA A 1 90 ? -1.876 -13.590 0.177 1.00 97.25 90 ALA A O 1
ATOM 722 N N . ILE A 1 91 ? -3.419 -12.209 1.037 1.00 96.88 91 ILE A N 1
ATOM 723 C CA . ILE A 1 91 ? -3.625 -11.450 -0.210 1.00 96.88 91 ILE A CA 1
ATOM 724 C C . ILE A 1 91 ? -2.327 -10.754 -0.638 1.00 96.88 91 ILE A C 1
ATOM 726 O O . ILE A 1 91 ? -1.945 -10.835 -1.804 1.00 96.88 91 ILE A O 1
ATOM 730 N N . ALA A 1 92 ? -1.632 -10.104 0.302 1.00 96.56 92 ALA A N 1
ATOM 731 C CA . ALA A 1 92 ? -0.380 -9.395 0.054 1.00 96.56 92 ALA A CA 1
ATOM 732 C C . ALA A 1 92 ? 0.700 -10.301 -0.550 1.00 96.56 92 ALA A C 1
ATOM 734 O O . ALA A 1 92 ? 1.459 -9.848 -1.396 1.00 96.56 92 ALA A O 1
ATOM 735 N N . VAL A 1 93 ? 0.774 -11.566 -0.138 1.00 96.06 93 VAL A N 1
ATOM 736 C CA . VAL A 1 93 ? 1.807 -12.495 -0.610 1.00 96.06 93 VAL A CA 1
ATOM 737 C C . VAL A 1 93 ? 1.333 -13.311 -1.809 1.00 96.06 93 VAL A C 1
ATOM 739 O O . VAL A 1 93 ? 2.005 -13.332 -2.834 1.00 96.06 93 VAL A O 1
ATOM 742 N N . LEU A 1 94 ? 0.181 -13.973 -1.711 1.00 94.69 94 LEU A N 1
ATOM 743 C CA . LEU A 1 94 ? -0.248 -14.969 -2.694 1.00 94.69 94 LEU A CA 1
ATOM 744 C C . LEU A 1 94 ? -0.625 -14.342 -4.035 1.00 94.69 94 LEU A C 1
ATOM 746 O O . LEU A 1 94 ? -0.268 -14.888 -5.075 1.00 94.69 94 LEU A O 1
ATOM 750 N N . VAL A 1 95 ? -1.312 -13.193 -4.035 1.00 94.50 95 VAL A N 1
ATOM 751 C CA . VAL A 1 95 ? -1.762 -12.567 -5.289 1.00 94.50 95 VAL A CA 1
ATOM 752 C C . VAL A 1 95 ? -0.562 -12.122 -6.136 1.00 94.50 95 VAL A C 1
ATOM 754 O O . VAL A 1 95 ? -0.488 -12.547 -7.291 1.00 94.50 95 VAL A O 1
ATOM 757 N N . PRO A 1 96 ? 0.410 -11.340 -5.623 1.00 92.81 96 PRO A N 1
ATOM 758 C CA . PRO A 1 96 ? 1.563 -10.953 -6.432 1.00 92.81 96 PRO A CA 1
ATOM 759 C C . PRO A 1 96 ? 2.488 -12.123 -6.780 1.00 92.81 96 PRO A C 1
ATOM 761 O O . PRO A 1 96 ? 3.047 -12.126 -7.873 1.00 92.81 96 PRO A O 1
ATOM 764 N N . LEU A 1 97 ? 2.635 -13.105 -5.882 1.00 91.50 97 LEU A N 1
ATOM 765 C CA . LEU A 1 97 ? 3.520 -14.255 -6.083 1.00 91.50 97 LEU A CA 1
ATOM 766 C C . LEU A 1 97 ? 3.007 -15.219 -7.160 1.00 91.50 97 LEU A C 1
ATOM 768 O O . LEU A 1 97 ? 3.797 -15.685 -7.974 1.00 91.50 97 LEU A O 1
ATOM 772 N N . LEU A 1 98 ? 1.708 -15.539 -7.143 1.00 88.62 98 LEU A N 1
ATOM 773 C CA . LEU A 1 98 ? 1.128 -16.572 -8.007 1.00 88.62 98 LEU A CA 1
ATOM 774 C C . LEU A 1 98 ? 0.610 -16.019 -9.329 1.00 88.62 98 LEU A C 1
ATOM 776 O O . LEU A 1 98 ? 0.729 -16.682 -10.354 1.00 88.62 98 LEU A O 1
ATOM 780 N N . LEU A 1 99 ? 0.001 -14.830 -9.308 1.00 85.69 99 LEU A N 1
ATOM 781 C CA . LEU A 1 99 ? -0.617 -14.282 -10.509 1.00 85.69 99 LEU A CA 1
ATOM 782 C C . LEU A 1 99 ? 0.410 -13.520 -11.338 1.00 85.69 99 LEU A C 1
ATOM 784 O O . LEU A 1 99 ? 0.525 -13.783 -12.526 1.00 85.69 99 LEU A O 1
ATOM 788 N N . GLY A 1 100 ? 1.156 -12.574 -10.756 1.00 71.62 100 GLY A N 1
ATOM 789 C CA . GLY A 1 100 ? 2.173 -11.751 -11.445 1.00 71.62 100 GLY A CA 1
ATOM 790 C C . GLY A 1 100 ? 1.656 -10.838 -12.580 1.00 71.62 100 GLY A C 1
ATOM 791 O O . GLY A 1 100 ? 2.294 -9.849 -12.926 1.00 71.62 100 GLY A O 1
ATOM 792 N N . HIS A 1 101 ? 0.488 -11.142 -13.142 1.00 76.12 101 HIS A N 1
ATOM 793 C CA . HIS A 1 101 ? -0.198 -10.498 -14.252 1.00 76.12 101 HIS A CA 1
ATOM 794 C C . HIS A 1 101 ? -1.659 -11.000 -14.278 1.00 76.12 101 HIS A C 1
ATOM 796 O O . HIS A 1 101 ? -1.935 -12.094 -13.787 1.00 76.12 101 HIS A O 1
ATOM 802 N N . PRO A 1 102 ? -2.619 -10.230 -14.824 1.00 87.56 102 PRO A N 1
ATOM 803 C CA . PRO A 1 102 ? -2.510 -8.854 -15.315 1.00 87.56 102 PRO A CA 1
ATOM 804 C C . PRO A 1 102 ? -2.455 -7.810 -14.181 1.00 87.56 102 PRO A C 1
ATOM 806 O O . PRO A 1 102 ? -3.040 -7.991 -13.112 1.00 87.56 102 PRO A O 1
ATOM 809 N N . GLN A 1 103 ? -1.804 -6.666 -14.438 1.00 87.81 103 GLN A N 1
ATOM 810 C CA . GLN A 1 103 ? -1.604 -5.584 -13.453 1.00 87.81 103 GLN A CA 1
ATOM 811 C C . GLN A 1 103 ? -2.915 -5.041 -12.865 1.00 87.81 103 GLN A C 1
ATOM 813 O O . GLN A 1 103 ? -2.946 -4.657 -11.699 1.00 87.81 103 GLN A O 1
ATOM 818 N N . LEU A 1 104 ? -4.004 -5.026 -13.645 1.00 90.75 104 LEU A N 1
ATOM 819 C CA . LEU A 1 104 ? -5.321 -4.615 -13.149 1.00 90.75 104 LEU A CA 1
ATOM 820 C C . LEU A 1 104 ? -5.803 -5.503 -12.002 1.00 90.75 104 LEU A C 1
ATOM 822 O O . LEU A 1 104 ? -6.339 -4.985 -11.029 1.00 90.75 104 LEU A O 1
ATOM 826 N N . LEU A 1 105 ? -5.581 -6.814 -12.088 1.00 92.75 105 LEU A N 1
ATOM 827 C CA . LEU A 1 105 ? -6.000 -7.760 -11.060 1.00 92.75 105 LEU A CA 1
ATOM 828 C C . LEU A 1 105 ? -5.094 -7.660 -9.831 1.00 92.75 105 LEU A C 1
ATOM 830 O O . LEU A 1 105 ? -5.573 -7.392 -8.729 1.00 92.75 105 LEU A O 1
ATOM 834 N N . VAL A 1 106 ? -3.780 -7.806 -10.035 1.00 93.12 106 VAL A N 1
ATOM 835 C CA . VAL A 1 106 ? -2.794 -7.784 -8.944 1.00 93.12 106 VAL A CA 1
ATOM 836 C C . VAL A 1 106 ? -2.821 -6.437 -8.223 1.00 93.12 106 VAL A C 1
ATOM 838 O O . VAL A 1 106 ? -2.970 -6.384 -7.004 1.00 93.12 106 VAL A O 1
ATOM 841 N N . GLY A 1 107 ? -2.754 -5.333 -8.967 1.00 94.12 107 GLY A N 1
ATOM 842 C CA . GLY A 1 107 ? -2.765 -3.991 -8.396 1.00 94.12 107 GLY A CA 1
ATOM 843 C C . GLY A 1 107 ? -4.060 -3.675 -7.647 1.00 94.12 107 GLY A C 1
ATOM 844 O O . GLY A 1 107 ? -4.004 -3.067 -6.580 1.00 94.12 107 GLY A O 1
ATOM 845 N N . SER A 1 108 ? -5.224 -4.097 -8.154 1.00 97.06 108 SER A N 1
ATOM 846 C CA . SER A 1 108 ? -6.497 -3.842 -7.463 1.00 97.06 108 SER A CA 1
ATOM 847 C C . SER A 1 108 ? -6.610 -4.641 -6.168 1.00 97.06 108 SER A C 1
ATOM 849 O O . SER A 1 108 ? -7.027 -4.084 -5.157 1.00 97.06 108 SER A O 1
ATOM 851 N N . ALA A 1 109 ? -6.168 -5.903 -6.155 1.00 97.31 109 ALA A N 1
ATOM 852 C CA . ALA A 1 109 ? -6.142 -6.724 -4.944 1.00 97.31 109 ALA A CA 1
ATOM 853 C C . ALA A 1 109 ? -5.193 -6.151 -3.876 1.00 97.31 109 ALA A C 1
ATOM 855 O O . ALA A 1 109 ? -5.551 -6.063 -2.700 1.00 97.31 109 ALA A O 1
ATOM 856 N N . VAL A 1 110 ? -4.004 -5.694 -4.284 1.00 97.75 110 VAL A N 1
ATOM 857 C CA . VAL A 1 110 ? -3.041 -5.054 -3.377 1.00 97.75 110 VAL A CA 1
ATOM 858 C C . VAL A 1 110 ? -3.611 -3.751 -2.814 1.00 97.75 110 VAL A C 1
ATOM 860 O O . VAL A 1 110 ? -3.550 -3.531 -1.608 1.00 97.75 110 VAL A O 1
ATOM 863 N N . ASN A 1 111 ? -4.206 -2.890 -3.645 1.00 98.25 111 ASN A N 1
ATOM 864 C CA . ASN A 1 111 ? -4.785 -1.635 -3.158 1.00 98.25 111 ASN A CA 1
ATOM 865 C C . ASN A 1 111 ? -6.033 -1.853 -2.287 1.00 98.25 111 ASN A C 1
ATOM 867 O O . ASN A 1 111 ? -6.189 -1.142 -1.298 1.00 98.25 111 ASN A O 1
ATOM 871 N N . PHE A 1 112 ? -6.873 -2.848 -2.590 1.00 98.38 112 PHE A N 1
ATOM 872 C CA . PHE A 1 112 ? -7.963 -3.284 -1.708 1.00 98.38 112 PHE A CA 1
ATOM 873 C C . PHE A 1 112 ? -7.422 -3.625 -0.316 1.00 98.38 112 PHE A C 1
ATOM 875 O O . PHE A 1 112 ? -7.878 -3.088 0.693 1.00 98.38 112 PHE A O 1
ATOM 882 N N . MET A 1 113 ? -6.382 -4.460 -0.274 1.00 97.94 113 MET A N 1
ATOM 883 C CA . MET A 1 113 ? -5.743 -4.881 0.966 1.00 97.94 113 MET A CA 1
ATOM 884 C C . MET A 1 113 ? -5.151 -3.692 1.741 1.00 97.94 113 MET A C 1
ATOM 886 O O . MET A 1 113 ? -5.358 -3.587 2.949 1.00 97.94 113 MET A O 1
ATOM 890 N N . LEU A 1 114 ? -4.485 -2.752 1.060 1.00 98.38 114 LEU A N 1
ATOM 891 C CA . LEU A 1 114 ? -3.901 -1.561 1.691 1.00 98.38 114 LEU A CA 1
ATOM 892 C C . LEU A 1 114 ? -4.962 -0.613 2.263 1.00 98.38 114 LEU A C 1
ATOM 894 O O . LEU A 1 114 ? -4.781 -0.080 3.359 1.00 98.38 114 LEU A O 1
ATOM 898 N N . VAL A 1 115 ? -6.075 -0.402 1.555 1.00 98.31 115 VAL A N 1
ATOM 899 C CA . VAL A 1 115 ? -7.174 0.435 2.056 1.00 98.31 115 VAL A CA 1
ATOM 900 C C . VAL A 1 115 ? -7.856 -0.241 3.252 1.00 98.31 115 VAL A C 1
ATOM 902 O O . VAL A 1 115 ? -8.070 0.419 4.266 1.00 98.31 115 VAL A O 1
ATOM 905 N N . MET A 1 116 ? -8.089 -1.558 3.214 1.00 97.38 116 MET A N 1
ATOM 906 C CA . MET A 1 116 ? -8.566 -2.314 4.386 1.00 97.38 116 MET A CA 1
ATOM 907 C C . MET A 1 116 ? -7.612 -2.187 5.580 1.00 97.38 116 MET A C 1
ATOM 909 O O . MET A 1 116 ? -8.048 -1.931 6.703 1.00 97.38 116 MET A O 1
ATOM 913 N N . ALA A 1 117 ? -6.302 -2.292 5.343 1.00 97.12 117 ALA A N 1
ATOM 914 C CA . ALA A 1 117 ? -5.290 -2.111 6.379 1.00 97.12 117 ALA A CA 1
ATOM 915 C C . ALA A 1 117 ? -5.339 -0.703 6.997 1.00 97.12 117 ALA A C 1
ATOM 917 O O . ALA A 1 117 ? -5.204 -0.547 8.212 1.00 97.12 117 ALA A O 1
ATOM 918 N N . ALA A 1 118 ? -5.577 0.329 6.183 1.00 97.00 118 ALA A N 1
ATOM 919 C CA . ALA A 1 118 ? -5.717 1.700 6.663 1.00 97.00 118 ALA A CA 1
ATOM 920 C C . ALA A 1 118 ? -6.922 1.876 7.601 1.00 97.00 118 ALA A C 1
ATOM 922 O O . ALA A 1 118 ? -6.823 2.612 8.587 1.00 97.00 118 ALA A O 1
ATOM 923 N N . ILE A 1 119 ? -8.035 1.196 7.318 1.00 95.44 119 ILE A N 1
ATOM 924 C CA . ILE A 1 119 ? -9.296 1.342 8.055 1.00 95.44 119 ILE A CA 1
ATOM 925 C C . ILE A 1 119 ? -9.296 0.499 9.339 1.00 95.44 119 ILE A C 1
ATOM 927 O O . ILE A 1 119 ? -9.639 1.024 10.401 1.00 95.44 119 ILE A O 1
ATOM 931 N N . ASN A 1 120 ? -8.865 -0.765 9.266 1.00 93.88 120 ASN A N 1
ATOM 932 C CA . ASN A 1 120 ? -9.113 -1.739 10.336 1.00 93.88 120 ASN A CA 1
ATOM 933 C C . ASN A 1 120 ? -7.876 -2.120 11.160 1.00 93.88 120 ASN A C 1
ATOM 935 O O . ASN A 1 120 ? -7.995 -2.432 12.344 1.00 93.88 120 ASN A O 1
ATOM 939 N N . VAL A 1 121 ? -6.678 -2.082 10.572 1.00 93.06 121 VAL A N 1
ATOM 940 C CA . VAL A 1 121 ? -5.468 -2.592 11.230 1.00 93.06 121 VAL A CA 1
ATOM 941 C C . VAL A 1 121 ? -4.801 -1.497 12.065 1.00 93.06 121 VAL A C 1
ATOM 943 O O . VAL A 1 121 ? -4.639 -0.356 11.616 1.00 93.06 121 VAL A O 1
ATOM 946 N N . ARG A 1 122 ? -4.375 -1.861 13.282 1.00 92.19 122 ARG A N 1
ATOM 947 C CA . ARG A 1 122 ? -3.622 -1.000 14.205 1.00 92.19 122 ARG A CA 1
ATOM 948 C C . ARG A 1 122 ? -2.162 -1.426 14.330 1.00 92.19 122 ARG A C 1
ATOM 950 O O . ARG A 1 122 ? -1.816 -2.606 14.247 1.00 92.19 122 ARG A O 1
ATOM 957 N N . GLY A 1 123 ? -1.316 -0.442 14.608 1.00 91.56 123 GLY A N 1
ATOM 958 C CA . GLY A 1 123 ? 0.051 -0.664 15.059 1.00 91.56 123 GLY A CA 1
ATOM 959 C C . GLY A 1 123 ? 1.064 -0.886 13.937 1.00 91.56 123 GLY A C 1
ATOM 960 O O . GLY A 1 123 ? 0.822 -1.557 12.932 1.00 91.56 123 GLY A O 1
ATOM 961 N N . TRP A 1 124 ? 2.267 -0.356 14.157 1.00 91.88 124 TRP A N 1
ATOM 962 C CA . TRP A 1 124 ? 3.378 -0.428 13.206 1.00 91.88 124 TRP A CA 1
ATOM 963 C C . TRP A 1 124 ? 3.752 -1.859 12.816 1.00 91.88 124 TRP A C 1
ATOM 965 O O . TRP A 1 124 ? 4.038 -2.125 11.652 1.00 91.88 124 TRP A O 1
ATOM 975 N N . LYS A 1 125 ? 3.699 -2.790 13.778 1.00 92.94 125 LYS A N 1
ATOM 976 C CA . LYS A 1 125 ? 4.083 -4.195 13.578 1.00 92.94 125 LYS A CA 1
ATOM 977 C C . LYS A 1 125 ? 3.207 -4.923 12.554 1.00 92.94 125 LYS A C 1
ATOM 979 O O . LYS A 1 125 ? 3.692 -5.854 11.928 1.00 92.94 125 LYS A O 1
ATOM 984 N N . LYS A 1 126 ? 1.945 -4.509 12.389 1.00 94.94 126 LYS A N 1
ATOM 985 C CA . LYS A 1 126 ? 0.994 -5.120 11.448 1.00 94.94 126 LYS A CA 1
ATOM 986 C C . LYS A 1 126 ? 0.916 -4.341 10.133 1.00 94.94 126 LYS A C 1
ATOM 988 O O . LYS A 1 126 ? 0.919 -4.935 9.064 1.00 94.94 126 LYS A O 1
ATOM 993 N N . ILE A 1 127 ? 0.910 -3.008 10.190 1.00 96.00 127 ILE A N 1
ATOM 994 C CA . ILE A 1 127 ? 0.786 -2.173 8.985 1.00 96.00 127 ILE A CA 1
ATOM 995 C C . ILE A 1 127 ? 2.031 -2.253 8.093 1.00 96.00 127 ILE A C 1
ATOM 997 O O . ILE A 1 127 ? 1.906 -2.327 6.872 1.00 96.00 127 ILE A O 1
ATOM 1001 N N . LEU A 1 128 ? 3.235 -2.253 8.675 1.00 96.44 128 LEU A N 1
ATOM 1002 C CA . LEU A 1 128 ? 4.470 -2.205 7.891 1.00 96.44 128 LEU A CA 1
ATOM 1003 C C . LEU A 1 128 ? 4.660 -3.441 6.985 1.00 96.44 128 LEU A C 1
ATOM 1005 O O . LEU A 1 128 ? 4.938 -3.247 5.800 1.00 96.44 128 LEU A O 1
ATOM 1009 N N . PRO A 1 129 ? 4.447 -4.687 7.460 1.00 97.06 129 PRO A N 1
ATOM 1010 C CA . PRO A 1 129 ? 4.444 -5.854 6.580 1.00 97.06 129 PRO A CA 1
ATOM 1011 C C . PRO A 1 129 ? 3.451 -5.733 5.421 1.00 97.06 129 PRO A C 1
ATOM 1013 O O . PRO A 1 129 ? 3.814 -6.030 4.291 1.00 97.06 129 PRO A O 1
ATOM 1016 N N . LEU A 1 130 ? 2.234 -5.234 5.658 1.00 97.69 130 LEU A N 1
ATOM 1017 C CA . LEU A 1 130 ? 1.221 -5.085 4.604 1.00 97.69 130 LEU A CA 1
ATOM 1018 C C . LEU A 1 130 ? 1.630 -4.065 3.528 1.00 97.69 130 LEU A C 1
ATOM 1020 O O . LEU A 1 130 ? 1.285 -4.227 2.362 1.00 97.69 130 LEU A O 1
ATOM 1024 N N . ILE A 1 131 ? 2.413 -3.045 3.887 1.00 98.19 131 ILE A N 1
ATOM 1025 C CA . ILE A 1 131 ? 2.969 -2.068 2.937 1.00 98.19 131 ILE A CA 1
ATOM 1026 C C . ILE A 1 131 ? 4.075 -2.688 2.068 1.00 98.19 131 ILE A C 1
ATOM 1028 O O . ILE A 1 131 ? 4.153 -2.401 0.868 1.00 98.19 131 ILE A O 1
ATOM 1032 N N . VAL A 1 132 ? 4.932 -3.514 2.677 1.00 97.88 132 VAL A N 1
ATOM 1033 C CA . VAL A 1 132 ? 6.201 -3.994 2.101 1.00 97.88 132 VAL A CA 1
ATOM 1034 C C . VAL A 1 132 ? 6.058 -5.327 1.365 1.00 97.88 132 VAL A C 1
ATOM 1036 O O . VAL A 1 132 ? 6.583 -5.489 0.261 1.00 97.88 132 VAL A O 1
ATOM 1039 N N . LEU A 1 133 ? 5.350 -6.289 1.959 1.00 96.44 133 LEU A N 1
ATOM 1040 C CA . LEU A 1 133 ? 5.252 -7.662 1.460 1.00 96.44 133 LEU A CA 1
ATOM 1041 C C . LEU A 1 133 ? 4.726 -7.777 0.024 1.00 96.44 133 LEU A C 1
ATOM 1043 O O . LEU A 1 133 ? 5.299 -8.581 -0.708 1.00 96.44 133 LEU A O 1
ATOM 1047 N N . PRO A 1 134 ? 3.739 -6.985 -0.442 1.00 95.69 134 PRO A N 1
ATOM 1048 C CA . PRO A 1 134 ? 3.234 -7.128 -1.805 1.00 95.69 134 PRO A CA 1
ATOM 1049 C C . PRO A 1 134 ? 4.293 -6.958 -2.889 1.00 95.69 134 PRO A C 1
ATOM 1051 O O . PRO A 1 134 ? 4.328 -7.722 -3.850 1.00 95.69 134 PRO A O 1
ATOM 1054 N N . SER A 1 135 ? 5.185 -5.977 -2.742 1.00 93.94 135 SER A N 1
ATOM 1055 C CA . SER A 1 135 ? 6.242 -5.749 -3.729 1.00 93.94 135 SER A CA 1
ATOM 1056 C C . SER A 1 135 ? 7.369 -6.770 -3.604 1.00 93.94 135 SER A C 1
ATOM 1058 O O . SER A 1 135 ? 7.964 -7.134 -4.611 1.00 93.94 135 SER A O 1
ATOM 1060 N N . VAL A 1 136 ? 7.658 -7.2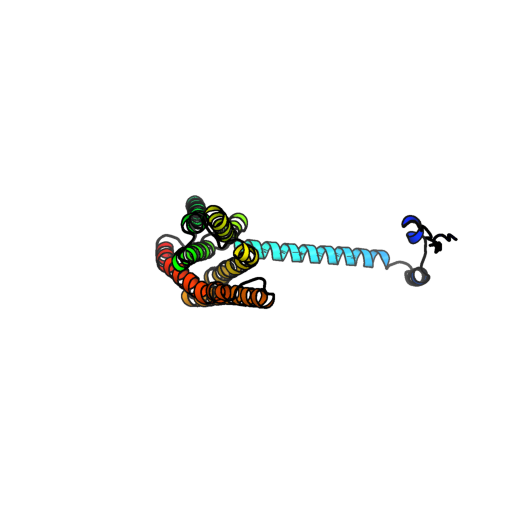52 -2.389 1.00 94.25 136 VAL A N 1
ATOM 1061 C CA . VAL A 1 136 ? 8.630 -8.340 -2.185 1.00 94.25 136 VAL A CA 1
ATOM 1062 C C . VAL A 1 136 ? 8.119 -9.622 -2.842 1.00 94.25 136 VAL A C 1
ATOM 1064 O O . VAL A 1 136 ? 8.857 -10.263 -3.583 1.00 94.25 136 VAL A O 1
ATOM 1067 N N . ALA A 1 137 ? 6.842 -9.951 -2.641 1.00 93.44 137 ALA A N 1
ATOM 1068 C CA . ALA A 1 137 ? 6.185 -11.081 -3.282 1.00 93.44 137 ALA A CA 1
ATOM 1069 C C . ALA A 1 137 ? 6.142 -10.932 -4.811 1.00 93.44 137 ALA A C 1
ATOM 1071 O O . ALA A 1 137 ? 6.391 -11.905 -5.513 1.00 93.44 137 ALA A O 1
ATOM 1072 N N . ALA A 1 138 ? 5.908 -9.722 -5.334 1.00 91.12 138 ALA A N 1
ATOM 1073 C CA . ALA A 1 138 ? 5.957 -9.455 -6.772 1.00 91.12 138 ALA A CA 1
ATOM 1074 C C . ALA A 1 138 ? 7.359 -9.679 -7.365 1.00 91.12 138 ALA A C 1
ATOM 1076 O O . ALA A 1 138 ? 7.489 -10.294 -8.421 1.00 91.12 138 ALA A O 1
ATOM 1077 N N . VAL A 1 139 ? 8.417 -9.218 -6.683 1.00 90.50 139 VAL A N 1
ATOM 1078 C CA . VAL A 1 139 ? 9.806 -9.481 -7.099 1.00 90.50 139 VAL A CA 1
ATOM 1079 C C . VAL A 1 139 ? 10.115 -10.973 -7.035 1.00 90.50 139 VAL A C 1
ATOM 1081 O O . VAL A 1 139 ? 10.677 -11.512 -7.983 1.00 90.50 139 VAL A O 1
ATOM 1084 N N . ALA A 1 140 ? 9.723 -11.649 -5.953 1.00 90.00 140 ALA A N 1
ATOM 1085 C CA . ALA A 1 140 ? 9.924 -13.086 -5.801 1.00 90.00 140 ALA A CA 1
ATOM 1086 C C . ALA A 1 140 ? 9.198 -13.879 -6.901 1.00 90.00 140 ALA A C 1
ATOM 1088 O O . ALA A 1 140 ? 9.806 -14.738 -7.530 1.00 90.00 140 ALA A O 1
ATOM 1089 N N . GLY A 1 141 ? 7.939 -13.546 -7.198 1.00 85.38 141 GLY A N 1
ATOM 1090 C CA . GLY A 1 141 ? 7.171 -14.160 -8.285 1.00 85.38 141 GLY A CA 1
ATOM 1091 C C . GLY A 1 141 ? 7.794 -13.899 -9.654 1.00 85.38 141 GLY A C 1
ATOM 1092 O O . GLY A 1 141 ? 7.939 -14.818 -10.452 1.00 85.38 141 GLY A O 1
ATOM 1093 N N . GLY A 1 142 ? 8.260 -12.672 -9.905 1.00 83.06 142 GLY A N 1
ATOM 1094 C CA . GLY A 1 142 ? 8.988 -12.341 -11.128 1.00 83.06 142 GLY A CA 1
ATOM 1095 C C . GLY A 1 142 ? 10.325 -13.078 -11.253 1.00 83.06 142 GLY A C 1
ATOM 1096 O O . GLY A 1 142 ? 10.716 -13.418 -12.359 1.00 83.06 142 GLY A O 1
ATOM 1097 N N . PHE A 1 143 ? 11.020 -13.357 -10.149 1.00 75.88 143 PHE A N 1
ATOM 1098 C CA . PHE A 1 143 ? 12.261 -14.137 -10.159 1.00 75.88 143 PHE A CA 1
ATOM 1099 C C . PHE A 1 143 ? 12.000 -15.625 -10.414 1.00 75.88 143 PHE A C 1
ATOM 1101 O O . PHE A 1 143 ? 12.762 -16.272 -11.125 1.00 75.88 143 PHE A O 1
ATOM 1108 N N . LEU A 1 144 ? 10.913 -16.158 -9.853 1.00 66.69 144 LEU A N 1
ATOM 1109 C CA . LEU A 1 144 ? 10.528 -17.561 -9.998 1.00 66.69 144 LEU A CA 1
ATOM 1110 C C . LEU A 1 144 ? 9.899 -17.871 -11.366 1.00 66.69 144 LEU A C 1
ATOM 1112 O O . LEU A 1 144 ? 10.055 -18.987 -11.855 1.00 66.69 144 LEU A O 1
ATOM 1116 N N . PHE A 1 145 ? 9.195 -16.909 -11.977 1.00 63.81 145 PHE A N 1
ATOM 1117 C CA . PHE A 1 145 ? 8.310 -17.179 -13.116 1.00 63.81 145 PHE A CA 1
ATOM 1118 C C . PHE A 1 145 ? 8.384 -16.171 -14.287 1.00 63.81 145 PHE A C 1
ATOM 1120 O O . PHE A 1 145 ? 7.618 -16.340 -15.235 1.00 63.81 145 PHE A O 1
ATOM 1127 N N . GLY A 1 146 ? 9.245 -15.132 -14.290 1.00 62.97 146 GLY A N 1
ATOM 1128 C CA . GLY A 1 146 ? 9.168 -14.069 -15.315 1.00 62.97 146 GLY A CA 1
ATOM 1129 C C . GLY A 1 146 ? 10.476 -13.382 -15.776 1.00 62.97 146 GLY A C 1
ATOM 1130 O O . GLY A 1 146 ? 11.509 -13.486 -15.125 1.00 62.97 146 GLY A O 1
ATOM 1131 N N . PRO A 1 147 ? 10.440 -12.636 -16.907 1.00 62.03 147 PRO A N 1
ATOM 1132 C CA . PRO A 1 147 ? 11.614 -11.965 -17.492 1.00 62.03 147 PRO A CA 1
ATOM 1133 C C . PRO A 1 147 ? 11.837 -10.495 -17.057 1.00 62.03 147 PRO A C 1
ATOM 1135 O O . PRO A 1 147 ? 12.863 -9.908 -17.390 1.00 62.03 147 PRO A O 1
ATOM 1138 N N . PHE A 1 148 ? 10.900 -9.863 -16.334 1.00 60.03 148 PHE A N 1
ATOM 1139 C CA . PHE A 1 148 ? 10.877 -8.404 -16.070 1.00 60.03 148 PHE A CA 1
ATOM 1140 C C . PHE A 1 148 ? 11.422 -7.963 -14.693 1.00 60.03 148 PHE A C 1
ATOM 1142 O O . PHE A 1 148 ? 11.080 -6.898 -14.176 1.00 60.03 148 PHE A O 1
ATOM 1149 N N . THR A 1 149 ? 12.276 -8.766 -14.069 1.00 68.44 149 THR A N 1
ATOM 1150 C CA . THR A 1 149 ? 12.541 -8.676 -12.625 1.00 68.44 149 THR A CA 1
ATOM 1151 C C . THR A 1 149 ? 13.484 -7.541 -12.223 1.00 68.44 149 THR A C 1
ATOM 1153 O O . THR A 1 149 ? 13.265 -6.908 -11.191 1.00 68.44 149 THR A O 1
ATOM 1156 N N . ILE A 1 150 ? 14.509 -7.233 -13.026 1.00 79.81 150 ILE A N 1
ATOM 1157 C CA . ILE A 1 150 ? 15.587 -6.331 -12.579 1.00 79.81 150 ILE A CA 1
ATOM 1158 C C . ILE A 1 150 ? 15.124 -4.874 -12.429 1.00 79.81 150 ILE A C 1
ATOM 1160 O O . ILE A 1 150 ? 15.456 -4.215 -11.448 1.00 79.81 150 ILE A O 1
AT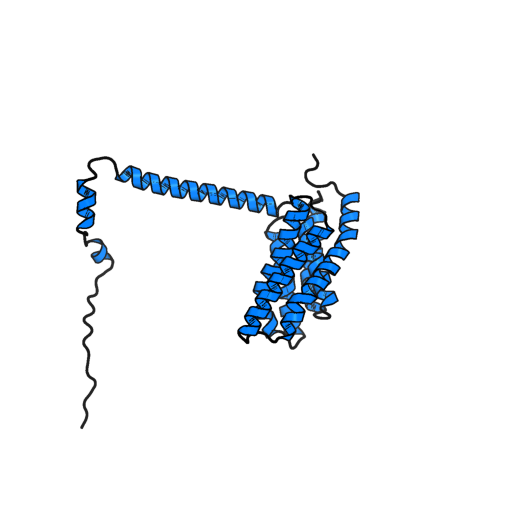OM 1164 N N . PHE A 1 151 ? 14.281 -4.382 -13.343 1.00 83.56 151 PHE A N 1
ATOM 1165 C CA . PHE A 1 151 ? 13.765 -3.009 -13.291 1.00 83.56 151 PHE A CA 1
ATOM 1166 C C . PHE A 1 151 ? 12.817 -2.786 -12.109 1.00 83.56 151 PHE A C 1
ATOM 1168 O O . PHE A 1 151 ? 12.774 -1.697 -11.537 1.00 83.56 151 PHE A O 1
ATOM 1175 N N . LEU A 1 152 ? 12.079 -3.826 -11.710 1.00 80.19 152 LEU A N 1
ATOM 1176 C CA . LEU A 1 152 ? 11.129 -3.743 -10.607 1.00 80.19 152 LEU A CA 1
ATOM 1177 C C . LEU A 1 152 ? 11.845 -3.615 -9.259 1.00 80.19 152 LEU A C 1
ATOM 1179 O O . LEU A 1 152 ? 11.375 -2.870 -8.404 1.00 80.19 152 LEU A O 1
ATOM 1183 N N . VAL A 1 153 ? 13.012 -4.252 -9.101 1.00 89.31 153 VAL A N 1
ATOM 1184 C CA . VAL A 1 153 ? 13.849 -4.146 -7.892 1.00 89.31 153 VAL A CA 1
ATOM 1185 C C . VAL A 1 153 ? 14.216 -2.692 -7.592 1.00 89.31 153 VAL A C 1
ATOM 1187 O O . VAL A 1 153 ? 14.083 -2.261 -6.448 1.00 89.31 153 VAL A O 1
ATOM 1190 N N . TYR A 1 154 ? 14.583 -1.904 -8.608 1.00 90.88 154 TYR A N 1
ATOM 1191 C CA . TYR A 1 154 ? 14.878 -0.476 -8.429 1.00 90.88 154 TYR A CA 1
ATOM 1192 C C . TYR A 1 154 ? 13.662 0.335 -7.965 1.00 90.88 154 TYR A C 1
ATOM 1194 O O . TYR A 1 154 ? 13.816 1.336 -7.267 1.00 90.88 154 TYR A O 1
ATOM 1202 N N . MET A 1 155 ? 12.450 -0.108 -8.306 1.00 91.38 155 MET A N 1
ATOM 1203 C CA . MET A 1 155 ? 11.211 0.553 -7.902 1.00 91.38 155 MET A CA 1
ATOM 1204 C C . MET A 1 155 ? 10.726 0.150 -6.509 1.00 91.38 155 MET A C 1
ATOM 1206 O O . MET A 1 155 ? 9.979 0.915 -5.909 1.00 91.38 155 MET A O 1
ATOM 1210 N N . VAL A 1 156 ? 11.134 -1.003 -5.965 1.00 93.94 156 VAL A N 1
ATOM 1211 C CA . VAL A 1 156 ? 10.671 -1.520 -4.659 1.00 93.94 156 VAL A CA 1
ATOM 1212 C C . VAL A 1 156 ? 10.690 -0.482 -3.526 1.00 93.94 156 VAL A C 1
ATOM 1214 O O . VAL A 1 156 ? 9.636 -0.291 -2.914 1.00 93.94 156 VAL A O 1
ATOM 1217 N N . PRO A 1 157 ? 11.801 0.229 -3.237 1.00 95.62 157 PRO A N 1
ATOM 1218 C CA . PRO A 1 157 ? 11.807 1.210 -2.150 1.00 95.62 157 PRO A CA 1
ATOM 1219 C C . PRO A 1 157 ? 10.804 2.348 -2.386 1.00 95.62 157 PRO A C 1
ATOM 1221 O O . PRO A 1 157 ? 10.152 2.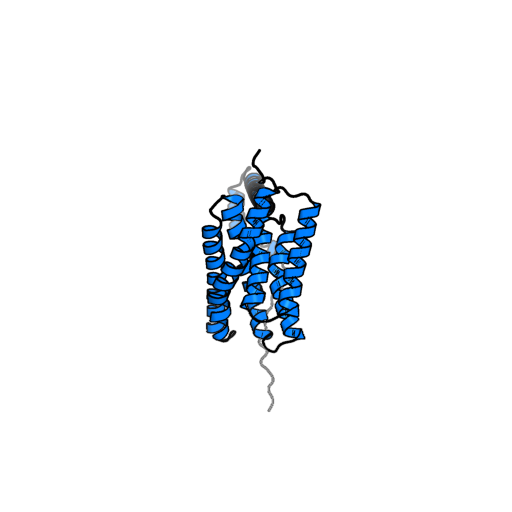804 -1.448 1.00 95.62 157 PRO A O 1
ATOM 1224 N N . PHE A 1 158 ? 10.608 2.766 -3.638 1.00 96.50 158 PHE A N 1
ATOM 1225 C CA . PHE A 1 158 ? 9.611 3.775 -3.990 1.00 96.50 158 PHE A CA 1
ATOM 1226 C C . PHE A 1 158 ? 8.186 3.219 -3.896 1.00 96.50 158 PHE A C 1
ATOM 1228 O O . PHE A 1 158 ? 7.292 3.910 -3.414 1.00 96.50 158 PHE A O 1
ATOM 1235 N N . ILE A 1 159 ? 7.962 1.954 -4.261 1.00 95.94 159 ILE A N 1
ATOM 1236 C CA . ILE A 1 159 ? 6.670 1.275 -4.099 1.00 95.94 159 ILE A CA 1
ATOM 1237 C C . ILE A 1 159 ? 6.267 1.228 -2.622 1.00 95.94 159 ILE A C 1
ATOM 1239 O O . ILE A 1 159 ? 5.107 1.495 -2.311 1.00 95.94 159 ILE A O 1
ATOM 1243 N N . TRP A 1 160 ? 7.205 0.973 -1.705 1.00 98.00 160 TRP A N 1
ATOM 1244 C CA . TRP A 1 160 ? 6.931 1.020 -0.264 1.00 98.00 160 TRP A CA 1
ATOM 1245 C C . TRP A 1 160 ? 6.450 2.395 0.178 1.00 98.00 160 TRP A C 1
ATOM 1247 O O . TRP A 1 160 ? 5.441 2.498 0.874 1.00 98.00 160 TRP A O 1
ATOM 1257 N N . VAL A 1 161 ? 7.128 3.453 -0.270 1.00 98.44 161 VAL A N 1
ATOM 1258 C CA . VAL A 1 161 ? 6.731 4.829 0.045 1.00 98.44 161 VAL A CA 1
ATOM 1259 C C . VAL A 1 161 ? 5.369 5.155 -0.571 1.00 98.44 161 VAL A C 1
ATOM 1261 O O . VAL A 1 161 ? 4.500 5.668 0.125 1.00 98.44 161 VAL A O 1
ATOM 1264 N N . GLY A 1 162 ? 5.119 4.788 -1.829 1.00 98.12 162 GLY A N 1
ATOM 1265 C CA . GLY A 1 162 ? 3.820 4.983 -2.481 1.00 98.12 162 GLY A CA 1
ATOM 1266 C C . GLY A 1 162 ? 2.672 4.252 -1.771 1.00 98.12 162 GLY A C 1
ATOM 1267 O O . GLY A 1 162 ? 1.597 4.816 -1.567 1.00 98.12 162 GLY A O 1
ATOM 1268 N N . ASN A 1 163 ? 2.897 3.009 -1.341 1.00 98.31 163 ASN A N 1
ATOM 1269 C CA . ASN A 1 163 ? 1.934 2.239 -0.550 1.00 98.31 163 ASN A CA 1
ATOM 1270 C C . ASN A 1 163 ? 1.700 2.871 0.827 1.00 98.31 163 ASN A C 1
ATOM 1272 O O . ASN A 1 163 ? 0.555 2.973 1.265 1.00 98.31 163 ASN A O 1
ATOM 1276 N N . ALA A 1 164 ? 2.762 3.341 1.485 1.00 98.38 164 ALA A N 1
ATOM 1277 C CA . ALA A 1 164 ? 2.663 4.056 2.751 1.00 98.38 164 ALA A CA 1
ATOM 1278 C C . ALA A 1 164 ? 1.860 5.357 2.606 1.00 98.38 164 ALA A C 1
ATOM 1280 O O . ALA A 1 164 ? 1.004 5.630 3.444 1.00 98.38 164 ALA A O 1
ATOM 1281 N N . ILE A 1 165 ? 2.072 6.121 1.526 1.00 98.56 165 ILE A N 1
ATOM 1282 C CA . ILE A 1 165 ? 1.287 7.321 1.206 1.00 98.56 165 ILE A CA 1
ATOM 1283 C C . ILE A 1 165 ? -0.200 6.969 1.150 1.00 98.56 165 ILE A C 1
ATOM 1285 O O . ILE A 1 165 ? -0.989 7.598 1.850 1.00 98.56 165 ILE A O 1
ATOM 1289 N N . LEU A 1 166 ? -0.581 5.937 0.390 1.00 98.38 166 LEU A N 1
ATOM 1290 C CA . LEU A 1 166 ? -1.976 5.499 0.312 1.00 98.38 166 LEU A CA 1
ATOM 1291 C C . LEU A 1 166 ? -2.530 5.160 1.703 1.00 98.38 166 LEU A C 1
ATOM 1293 O O . LEU A 1 166 ? -3.541 5.729 2.105 1.00 98.38 166 LEU A O 1
ATOM 1297 N N . VAL A 1 167 ? -1.856 4.286 2.457 1.00 98.38 167 VAL A N 1
ATOM 1298 C CA . VAL A 1 167 ? -2.331 3.816 3.770 1.00 98.38 167 VAL A CA 1
ATOM 1299 C C . VAL A 1 167 ? -2.478 4.965 4.766 1.00 98.38 167 VAL A C 1
ATOM 1301 O O . VAL A 1 167 ? -3.519 5.106 5.409 1.00 98.38 167 VAL A O 1
ATOM 1304 N N . PHE A 1 168 ? -1.451 5.803 4.910 1.00 98.06 168 PHE A N 1
ATOM 1305 C CA . PHE A 1 168 ? -1.439 6.837 5.940 1.00 98.06 168 PHE A CA 1
ATOM 1306 C C . PHE A 1 168 ? -2.299 8.044 5.578 1.00 98.06 168 PHE A C 1
ATOM 1308 O O . PHE A 1 168 ? -2.968 8.571 6.465 1.00 98.06 168 PHE A O 1
ATOM 1315 N N . VAL A 1 169 ? -2.364 8.450 4.305 1.00 98.06 169 VAL A N 1
ATOM 1316 C CA . VAL A 1 169 ? -3.302 9.501 3.873 1.00 98.06 169 VAL A CA 1
ATOM 1317 C C . VAL A 1 169 ? -4.738 9.034 4.080 1.00 98.06 169 VAL A C 1
ATOM 1319 O O . VAL A 1 169 ? -5.549 9.789 4.617 1.00 98.06 169 VAL A O 1
ATOM 1322 N N . PHE A 1 170 ? -5.048 7.782 3.731 1.00 97.69 170 PHE A N 1
ATOM 1323 C CA . PHE A 1 170 ? -6.389 7.237 3.919 1.00 97.69 170 PHE A CA 1
ATOM 1324 C C . PHE A 1 170 ? -6.758 7.158 5.405 1.00 97.69 170 PHE A C 1
ATOM 1326 O O . PHE A 1 170 ? -7.807 7.659 5.809 1.00 97.69 170 PHE A O 1
ATOM 1333 N N . LYS A 1 171 ? -5.867 6.625 6.252 1.00 96.75 171 LYS A N 1
ATOM 1334 C CA . LYS A 1 171 ? -6.070 6.574 7.711 1.00 96.75 171 LYS A CA 1
ATOM 1335 C C . LYS A 1 171 ? -6.196 7.979 8.323 1.00 96.75 171 LYS A C 1
ATOM 1337 O O . LYS A 1 171 ? -7.007 8.206 9.219 1.00 96.75 171 LYS A O 1
ATOM 1342 N N . TYR A 1 172 ? -5.442 8.958 7.835 1.00 95.88 172 TYR A N 1
ATOM 1343 C CA . TYR A 1 172 ? -5.538 10.330 8.326 1.00 95.88 172 TYR A CA 1
ATOM 1344 C C . TYR A 1 172 ? -6.855 11.007 7.928 1.00 95.88 172 TYR A C 1
ATOM 1346 O O . TYR A 1 172 ? -7.573 11.520 8.786 1.00 95.88 172 TYR A O 1
ATOM 1354 N N . LEU A 1 173 ? -7.210 10.998 6.645 1.00 96.62 173 LEU A N 1
ATOM 1355 C CA . LEU A 1 173 ? -8.387 11.721 6.165 1.00 96.62 173 LEU A CA 1
ATOM 1356 C C . LEU A 1 173 ? -9.696 11.021 6.544 1.00 96.62 173 LEU A C 1
ATOM 1358 O O . LEU A 1 173 ? -10.603 11.680 7.052 1.00 96.62 173 LEU A O 1
ATOM 1362 N N . TYR A 1 174 ? -9.787 9.705 6.347 1.00 95.56 174 TYR A N 1
ATOM 1363 C CA . TYR A 1 174 ? -11.015 8.953 6.602 1.00 95.56 174 TYR A CA 1
ATOM 1364 C C . TYR A 1 174 ? -11.179 8.632 8.090 1.00 95.56 174 TYR A C 1
ATOM 1366 O O . TYR A 1 174 ? -12.149 9.060 8.705 1.00 95.56 174 TYR A O 1
ATOM 1374 N N . VAL A 1 175 ? -10.200 7.951 8.697 1.00 93.19 175 VAL A N 1
ATOM 1375 C CA . VAL A 1 175 ? -10.327 7.448 10.080 1.00 93.19 175 VAL A CA 1
ATOM 1376 C C . VAL A 1 175 ? -10.125 8.555 11.115 1.00 93.19 175 VAL A C 1
ATOM 1378 O O . VAL A 1 175 ? -10.835 8.616 12.111 1.00 93.19 175 VAL A O 1
ATOM 1381 N N . THR A 1 176 ? -9.151 9.449 10.912 1.00 90.25 176 THR A N 1
ATOM 1382 C CA . THR A 1 176 ? -8.827 10.478 11.921 1.00 90.25 176 THR A CA 1
ATOM 1383 C C . THR A 1 176 ? -9.650 11.754 11.756 1.00 90.25 176 THR A C 1
ATOM 1385 O O . THR A 1 176 ? -10.034 12.358 12.756 1.00 90.25 176 THR A O 1
ATOM 1388 N N . LYS A 1 177 ? -9.899 12.196 10.518 1.00 90.50 177 LYS A N 1
ATOM 1389 C CA . LYS A 1 177 ? -10.615 13.449 10.221 1.00 90.50 177 LYS A CA 1
ATOM 1390 C C . LYS A 1 177 ? -12.079 13.250 9.820 1.00 90.50 177 LYS A C 1
ATOM 1392 O O . LYS A 1 177 ? -12.760 14.256 9.633 1.00 90.50 177 LYS A O 1
ATOM 1397 N N . GLY A 1 178 ? -12.550 12.011 9.656 1.00 89.06 178 GLY A N 1
ATOM 1398 C CA . GLY A 1 178 ? -13.940 11.725 9.284 1.00 89.06 178 GLY A CA 1
ATOM 1399 C C . GLY A 1 178 ? -14.344 12.298 7.922 1.00 89.06 178 GLY A C 1
ATOM 1400 O O . GLY A 1 178 ? -15.502 12.650 7.720 1.00 89.06 178 GLY A O 1
ATOM 1401 N N . LYS A 1 179 ? -13.395 12.482 6.992 1.00 93.19 179 LYS A N 1
ATOM 1402 C CA . LYS A 1 179 ? -13.695 12.986 5.644 1.00 93.19 179 LYS A CA 1
ATOM 1403 C C . LYS A 1 179 ? -14.434 11.929 4.827 1.00 93.19 179 LYS A C 1
ATOM 1405 O O . LYS A 1 179 ? -14.344 10.737 5.094 1.00 93.19 179 LYS A O 1
ATOM 1410 N N . ASN A 1 180 ? -15.117 12.366 3.772 1.00 94.38 180 ASN A N 1
ATOM 1411 C CA . ASN A 1 180 ? -15.831 11.465 2.869 1.00 94.38 180 ASN A CA 1
ATOM 1412 C C . ASN A 1 180 ? -14.895 10.408 2.261 1.00 94.38 180 ASN A C 1
ATOM 1414 O O . ASN A 1 180 ? -13.785 10.724 1.817 1.00 94.38 180 ASN A O 1
ATOM 1418 N N . TYR A 1 181 ? -15.383 9.168 2.188 1.00 94.62 181 TYR A N 1
ATOM 1419 C CA . TYR A 1 181 ? -14.637 8.021 1.665 1.00 94.62 181 TYR A CA 1
ATOM 1420 C C . TYR A 1 181 ? -14.140 8.260 0.233 1.00 94.62 181 TYR A C 1
ATOM 1422 O O . TYR A 1 181 ? -12.953 8.117 -0.042 1.00 94.62 181 TYR A O 1
ATOM 1430 N N . ALA A 1 182 ? -15.030 8.696 -0.668 1.00 95.56 182 ALA A N 1
ATOM 1431 C CA . ALA A 1 182 ? -14.707 8.898 -2.082 1.00 95.56 182 ALA A CA 1
ATOM 1432 C C . ALA A 1 182 ? -13.623 9.968 -2.296 1.00 95.56 182 ALA A C 1
ATOM 1434 O O . ALA A 1 182 ? -12.667 9.745 -3.034 1.00 95.56 182 ALA A O 1
ATOM 1435 N N . ILE A 1 183 ? -13.728 11.106 -1.601 1.00 95.75 183 ILE A N 1
ATOM 1436 C CA . ILE A 1 183 ? -12.726 12.181 -1.675 1.00 95.75 183 ILE A CA 1
ATOM 1437 C C . ILE A 1 183 ? -11.385 11.685 -1.131 1.00 95.75 183 ILE A C 1
ATOM 1439 O O . ILE A 1 183 ? -10.344 11.915 -1.743 1.00 95.75 183 ILE A O 1
ATOM 1443 N N . THR A 1 184 ? -11.411 10.964 -0.008 1.00 97.38 184 THR A N 1
ATOM 1444 C CA . THR A 1 184 ? -10.202 10.382 0.581 1.00 97.38 184 THR A CA 1
ATOM 1445 C C . THR A 1 184 ? -9.527 9.404 -0.377 1.00 97.38 184 THR A C 1
ATOM 1447 O O . THR A 1 184 ? -8.313 9.480 -0.559 1.00 97.38 184 THR A O 1
ATOM 1450 N N . LEU A 1 185 ? -10.304 8.537 -1.033 1.00 97.81 185 LEU A N 1
ATOM 1451 C CA . LEU A 1 185 ? -9.797 7.586 -2.017 1.00 97.81 185 LEU A CA 1
ATOM 1452 C C . LEU A 1 185 ? -9.123 8.294 -3.195 1.00 97.81 185 LEU A C 1
ATOM 1454 O O . LEU A 1 185 ? -8.003 7.937 -3.547 1.00 97.81 185 LEU A O 1
ATOM 1458 N N . LEU A 1 186 ? -9.763 9.318 -3.766 1.00 97.69 186 LEU A N 1
ATOM 1459 C CA . LEU A 1 186 ? -9.201 10.072 -4.890 1.00 97.69 186 LEU A CA 1
ATOM 1460 C C . LEU A 1 186 ? -7.899 10.786 -4.511 1.00 97.69 186 LEU A C 1
ATOM 1462 O O . LEU A 1 186 ? -6.919 10.696 -5.249 1.00 97.69 186 LEU A O 1
ATOM 1466 N N . ILE A 1 187 ? -7.858 11.444 -3.348 1.00 98.12 187 ILE A N 1
ATOM 1467 C CA . ILE A 1 187 ? -6.653 12.136 -2.870 1.00 98.12 187 ILE A CA 1
ATOM 1468 C C . ILE A 1 187 ? -5.527 11.132 -2.611 1.00 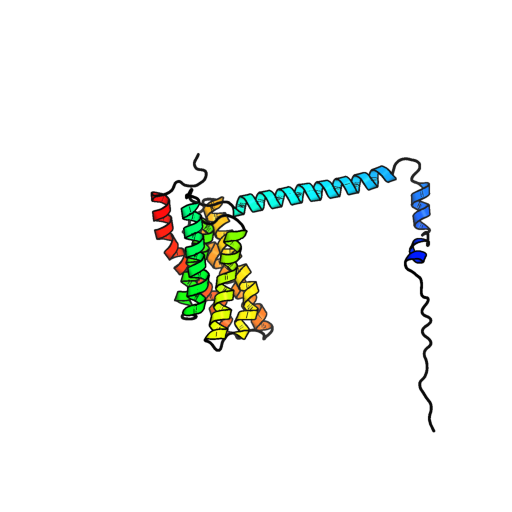98.12 187 ILE A C 1
ATOM 1470 O O . ILE A 1 187 ? -4.410 11.321 -3.088 1.00 98.12 187 ILE A O 1
ATOM 1474 N N . ALA A 1 188 ? -5.802 10.050 -1.881 1.00 98.12 188 ALA A N 1
ATOM 1475 C CA . ALA A 1 188 ? -4.781 9.072 -1.520 1.00 98.12 188 ALA A CA 1
ATOM 1476 C C . ALA A 1 188 ? -4.247 8.314 -2.751 1.00 98.12 188 ALA A C 1
ATOM 1478 O O . ALA A 1 188 ? -3.034 8.133 -2.881 1.00 98.12 188 ALA A O 1
ATOM 1479 N N . ALA A 1 189 ? -5.125 7.933 -3.687 1.00 98.12 189 ALA A N 1
ATOM 1480 C CA . ALA A 1 189 ? -4.742 7.322 -4.960 1.00 98.12 189 ALA A CA 1
ATOM 1481 C C . ALA A 1 189 ? -3.912 8.280 -5.826 1.00 98.12 189 ALA A C 1
ATOM 1483 O O . ALA A 1 189 ? -2.870 7.885 -6.350 1.00 98.12 189 ALA A O 1
ATOM 1484 N N . GLY A 1 190 ? -4.337 9.544 -5.932 1.00 98.06 190 GLY A N 1
ATOM 1485 C CA . GLY A 1 190 ? -3.629 10.579 -6.682 1.00 98.06 190 GLY A CA 1
ATOM 1486 C C . GLY A 1 190 ? -2.232 10.853 -6.127 1.00 98.06 190 GLY A C 1
ATOM 1487 O O . GLY A 1 190 ? -1.270 10.882 -6.890 1.00 98.06 190 GLY A O 1
ATOM 1488 N N . LEU A 1 191 ? -2.087 10.974 -4.803 1.00 98.44 191 LEU A N 1
ATOM 1489 C CA . LEU A 1 191 ? -0.784 11.179 -4.161 1.00 98.44 191 LEU A CA 1
ATOM 1490 C C . LEU A 1 191 ? 0.147 9.975 -4.347 1.00 98.44 191 LEU A C 1
ATOM 1492 O O . LEU A 1 191 ? 1.317 10.156 -4.685 1.00 98.44 191 LEU A O 1
ATOM 1496 N N . LYS A 1 192 ? -0.365 8.747 -4.182 1.00 97.69 192 LYS A N 1
ATOM 1497 C CA . LYS A 1 192 ? 0.407 7.521 -4.432 1.00 97.69 192 LYS A CA 1
ATOM 1498 C C . LYS A 1 192 ? 0.899 7.459 -5.878 1.00 97.69 192 LYS A C 1
ATOM 1500 O O . LYS A 1 192 ? 2.088 7.254 -6.115 1.00 97.69 192 LYS A O 1
ATOM 1505 N N . ALA A 1 193 ? -0.009 7.614 -6.838 1.00 97.06 193 ALA A N 1
ATOM 1506 C CA . ALA A 1 193 ? 0.327 7.510 -8.251 1.00 97.06 193 ALA A CA 1
ATOM 1507 C C . ALA A 1 193 ? 1.238 8.653 -8.704 1.00 97.06 193 ALA A C 1
ATOM 1509 O O . ALA A 1 193 ? 2.196 8.409 -9.425 1.00 97.06 193 ALA A O 1
ATOM 1510 N N . GLY A 1 194 ? 0.999 9.880 -8.234 1.00 97.75 194 GLY A N 1
ATOM 1511 C CA . GLY A 1 194 ? 1.859 11.027 -8.515 1.00 97.75 194 GLY A CA 1
ATOM 1512 C C . GLY A 1 194 ? 3.289 10.809 -8.024 1.00 97.75 194 GLY A C 1
ATOM 1513 O O . GLY A 1 194 ? 4.233 11.042 -8.774 1.00 97.75 194 GLY A O 1
ATOM 1514 N N . PHE A 1 195 ? 3.461 10.283 -6.807 1.00 98.38 195 PHE A N 1
ATOM 1515 C CA . PHE A 1 195 ? 4.780 9.949 -6.270 1.00 98.38 195 PHE A CA 1
ATOM 1516 C C . PHE A 1 195 ? 5.494 8.868 -7.100 1.00 98.38 195 PHE A C 1
ATOM 1518 O O . PHE A 1 195 ? 6.659 9.030 -7.473 1.00 98.38 195 PHE A O 1
ATOM 1525 N N . LEU A 1 196 ? 4.802 7.770 -7.423 1.00 96.56 196 LEU A N 1
ATOM 1526 C CA . LEU A 1 196 ? 5.388 6.669 -8.196 1.00 96.56 196 LEU A CA 1
ATOM 1527 C C . LEU A 1 196 ? 5.686 7.069 -9.642 1.00 96.56 196 LEU A C 1
ATOM 1529 O O . LEU A 1 196 ? 6.712 6.679 -10.189 1.00 96.56 196 LEU A O 1
ATOM 1533 N N . PHE A 1 197 ? 4.834 7.889 -10.248 1.00 96.88 197 PHE A N 1
ATOM 1534 C CA . PHE A 1 197 ? 5.054 8.424 -11.583 1.00 96.88 197 PHE A CA 1
ATOM 1535 C C . PHE A 1 197 ? 6.250 9.377 -11.619 1.00 96.88 197 PHE A C 1
ATOM 1537 O O . PHE A 1 197 ? 7.120 9.227 -12.471 1.00 96.88 197 PHE A O 1
ATOM 1544 N N . ALA A 1 198 ? 6.341 10.315 -10.670 1.00 97.06 198 ALA A N 1
ATOM 1545 C CA . ALA A 1 198 ? 7.453 11.260 -10.593 1.00 97.06 198 ALA A CA 1
ATOM 1546 C C . ALA A 1 198 ? 8.800 10.548 -10.386 1.00 97.06 198 ALA A C 1
ATOM 1548 O O . ALA A 1 198 ? 9.785 10.869 -11.049 1.00 97.06 198 ALA A O 1
ATOM 1549 N N . THR A 1 199 ? 8.836 9.542 -9.507 1.00 96.38 199 THR A N 1
ATOM 1550 C CA . THR A 1 199 ? 10.044 8.733 -9.276 1.00 96.38 199 THR A CA 1
ATOM 1551 C C . THR A 1 199 ? 10.384 7.851 -10.479 1.00 96.38 199 THR A C 1
ATOM 1553 O O . THR A 1 199 ? 11.554 7.758 -10.844 1.00 96.38 199 THR A O 1
ATOM 1556 N N . ALA A 1 200 ? 9.389 7.282 -11.167 1.00 94.75 200 ALA A N 1
ATOM 1557 C CA . ALA A 1 200 ? 9.613 6.558 -12.417 1.00 94.75 200 ALA A CA 1
ATOM 1558 C C . ALA A 1 200 ? 10.195 7.471 -13.509 1.00 94.75 200 ALA A C 1
ATOM 1560 O O . ALA A 1 200 ? 11.177 7.095 -14.141 1.00 94.75 200 ALA A O 1
ATOM 1561 N N . LEU A 1 201 ? 9.655 8.681 -13.700 1.00 96.38 201 LEU A N 1
ATOM 1562 C CA . LEU A 1 201 ? 10.196 9.654 -14.658 1.00 96.38 201 LEU A CA 1
ATOM 1563 C C . LEU A 1 201 ? 11.636 10.050 -14.328 1.00 96.38 201 LEU A C 1
ATOM 1565 O O . LEU A 1 201 ? 12.470 10.119 -15.228 1.00 96.38 201 LEU A O 1
ATOM 1569 N N . LEU A 1 202 ? 11.947 10.267 -13.047 1.00 96.31 202 LEU A N 1
ATOM 1570 C CA . LEU A 1 202 ? 13.313 10.544 -12.607 1.00 96.31 202 LEU A CA 1
ATOM 1571 C C . LEU A 1 202 ? 14.266 9.408 -13.009 1.00 96.31 202 LEU A C 1
ATOM 1573 O O . LEU A 1 202 ? 15.314 9.665 -13.593 1.00 96.31 202 LEU A O 1
ATOM 1577 N N . LEU A 1 203 ? 13.891 8.155 -12.748 1.00 94.62 203 LEU A N 1
ATOM 1578 C CA . LEU A 1 203 ? 14.722 6.994 -13.077 1.00 94.62 203 LEU A CA 1
ATOM 1579 C C . LEU A 1 203 ? 14.817 6.719 -14.587 1.00 94.62 203 LEU A C 1
ATOM 1581 O O . LEU A 1 203 ? 15.848 6.232 -15.050 1.00 94.62 203 LEU A O 1
ATOM 1585 N N . ILE A 1 204 ? 13.777 7.047 -15.358 1.00 94.88 204 ILE A N 1
ATOM 1586 C CA . ILE A 1 204 ? 13.797 6.984 -16.828 1.00 94.88 204 ILE A CA 1
ATOM 1587 C C . ILE A 1 204 ? 14.784 8.012 -17.387 1.00 94.88 204 ILE A C 1
ATOM 1589 O O . ILE A 1 204 ? 15.595 7.673 -18.244 1.00 94.88 204 ILE A O 1
ATOM 1593 N N . ASN A 1 205 ? 14.785 9.240 -16.858 1.00 95.88 205 ASN A N 1
ATOM 1594 C CA . ASN A 1 205 ? 15.745 10.275 -17.259 1.00 95.88 205 ASN A CA 1
ATOM 1595 C C . ASN A 1 205 ? 17.197 9.906 -16.909 1.00 95.88 205 ASN A C 1
ATOM 1597 O O . ASN A 1 205 ? 18.125 10.341 -17.583 1.00 95.88 205 ASN A O 1
ATOM 1601 N N . LEU A 1 206 ? 17.399 9.065 -15.891 1.00 95.38 206 LEU A N 1
ATOM 1602 C CA . LEU A 1 206 ? 18.699 8.483 -15.545 1.00 95.38 206 LEU A CA 1
ATOM 1603 C C . LEU A 1 206 ? 19.043 7.225 -16.365 1.00 95.38 206 LEU A C 1
ATOM 1605 O O . LEU A 1 206 ? 20.063 6.593 -16.107 1.00 95.38 206 LEU A O 1
ATOM 1609 N N . SER A 1 207 ? 18.211 6.843 -17.342 1.00 92.19 207 SER A N 1
ATOM 1610 C CA . SER A 1 207 ? 18.358 5.629 -18.162 1.00 92.19 207 SER A CA 1
ATOM 1611 C C . SER A 1 207 ? 18.378 4.311 -17.366 1.00 92.19 207 SER A C 1
ATOM 1613 O O . SER A 1 207 ? 18.865 3.296 -17.858 1.00 92.19 207 SER A O 1
ATOM 1615 N N . ILE A 1 208 ? 17.828 4.303 -16.145 1.00 91.94 208 ILE A N 1
ATOM 1616 C CA . ILE A 1 208 ? 17.713 3.099 -15.301 1.00 91.94 208 ILE A CA 1
ATOM 1617 C C . ILE A 1 208 ? 16.446 2.315 -15.668 1.00 91.94 208 ILE A C 1
ATOM 1619 O O . ILE A 1 208 ? 16.447 1.085 -15.647 1.00 91.94 208 ILE A O 1
ATOM 1623 N N . LEU A 1 209 ? 15.359 3.021 -16.006 1.00 90.31 209 LEU A N 1
ATOM 1624 C CA . LEU A 1 209 ? 14.053 2.437 -16.322 1.00 90.31 209 LEU A CA 1
ATOM 1625 C C . LEU A 1 209 ? 13.628 2.707 -17.780 1.00 90.31 209 LEU A C 1
ATOM 1627 O O . LEU A 1 209 ? 13.778 3.828 -18.261 1.00 90.31 209 LEU A O 1
ATOM 1631 N N . PRO A 1 210 ? 13.009 1.730 -18.470 1.00 90.44 210 PRO A N 1
ATOM 1632 C CA . PRO A 1 210 ? 12.347 1.959 -19.756 1.00 90.44 210 PRO A CA 1
ATOM 1633 C C . PRO A 1 210 ? 11.054 2.789 -19.637 1.00 90.44 210 PRO A C 1
ATOM 1635 O O . PRO A 1 210 ? 10.323 2.686 -18.651 1.00 90.44 210 PRO A O 1
ATOM 1638 N N . LEU A 1 211 ? 10.693 3.526 -20.696 1.00 89.81 211 LEU A N 1
ATOM 1639 C CA . LEU A 1 211 ? 9.517 4.415 -20.722 1.00 89.81 211 LEU A CA 1
ATOM 1640 C C . LEU A 1 211 ? 8.1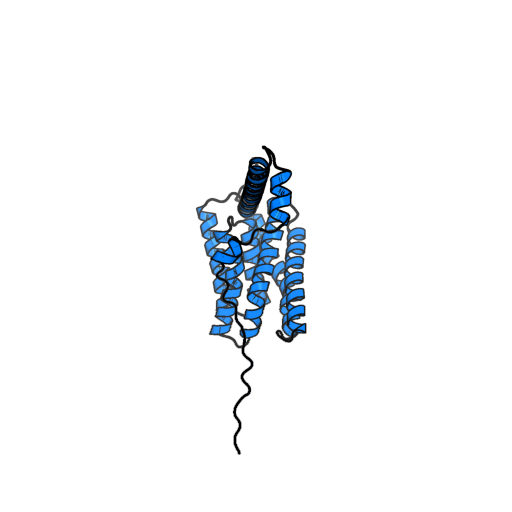79 3.705 -20.434 1.00 89.81 211 LEU A C 1
ATOM 1642 O O . LEU A 1 211 ? 7.271 4.307 -19.862 1.00 89.81 211 LEU A O 1
ATOM 1646 N N . ILE A 1 212 ? 8.056 2.413 -20.759 1.00 87.12 212 ILE A N 1
ATOM 1647 C CA . ILE A 1 212 ? 6.840 1.623 -20.486 1.00 87.12 212 ILE A CA 1
ATOM 1648 C C . ILE A 1 212 ? 6.471 1.602 -18.991 1.00 87.12 212 ILE A C 1
ATOM 1650 O O . ILE A 1 212 ? 5.291 1.531 -18.639 1.00 87.12 212 ILE A O 1
ATOM 1654 N N . PHE A 1 213 ? 7.458 1.742 -18.097 1.00 88.75 213 PHE A N 1
ATOM 1655 C CA . PHE A 1 213 ? 7.225 1.790 -16.654 1.00 88.75 213 PHE A CA 1
ATOM 1656 C C . PHE A 1 213 ? 6.524 3.076 -16.205 1.00 88.75 213 PHE A C 1
ATOM 1658 O O . PHE A 1 213 ? 5.829 3.043 -15.192 1.00 88.75 213 PHE A O 1
ATOM 1665 N N . ALA A 1 214 ? 6.614 4.179 -16.957 1.00 89.94 214 ALA A N 1
ATOM 1666 C CA . ALA A 1 214 ? 5.879 5.406 -16.639 1.00 89.94 214 ALA A CA 1
ATOM 1667 C C . ALA A 1 214 ? 4.359 5.177 -16.696 1.00 89.94 214 ALA A C 1
ATOM 1669 O O . ALA A 1 214 ? 3.629 5.605 -15.803 1.00 89.94 214 ALA A O 1
ATOM 1670 N N . MET A 1 215 ? 3.881 4.425 -17.692 1.00 88.31 215 MET A N 1
ATOM 1671 C CA . MET A 1 215 ? 2.460 4.073 -17.807 1.00 88.31 215 MET A CA 1
ATOM 1672 C C . MET A 1 215 ? 2.008 3.165 -16.657 1.00 88.31 215 MET A C 1
ATOM 1674 O O . MET A 1 215 ? 0.948 3.382 -16.065 1.00 88.31 215 MET A O 1
ATOM 1678 N N . ALA A 1 216 ? 2.837 2.180 -16.299 1.00 89.56 216 ALA A N 1
ATOM 1679 C CA . ALA A 1 216 ? 2.560 1.254 -15.203 1.00 89.56 216 ALA A CA 1
ATOM 1680 C C . ALA A 1 216 ? 2.589 1.929 -13.816 1.00 89.56 216 ALA A C 1
ATOM 1682 O O . ALA A 1 216 ? 1.805 1.569 -12.938 1.00 89.56 216 ALA A O 1
ATOM 1683 N N . MET A 1 217 ? 3.470 2.909 -13.606 1.00 91.25 217 MET A N 1
ATOM 1684 C CA . MET A 1 217 ? 3.641 3.602 -12.322 1.00 91.25 217 MET A CA 1
ATOM 1685 C C . MET A 1 217 ? 2.791 4.870 -12.186 1.00 91.25 217 MET A C 1
ATOM 1687 O O . MET A 1 217 ? 2.595 5.345 -11.073 1.00 91.25 217 MET A O 1
ATOM 1691 N N . GLY A 1 218 ? 2.248 5.392 -13.286 1.00 91.62 218 GLY A N 1
ATOM 1692 C CA . GLY A 1 218 ? 1.288 6.495 -13.287 1.00 91.62 218 GLY A CA 1
ATOM 1693 C C . GLY A 1 218 ? -0.149 6.004 -13.398 1.00 91.62 218 GLY A C 1
ATOM 1694 O O . GLY A 1 218 ? -0.801 5.705 -12.398 1.00 91.62 218 GLY A O 1
ATOM 1695 N N . VAL A 1 219 ? -0.651 5.915 -14.631 1.00 91.25 219 VAL A N 1
ATOM 1696 C CA . VAL A 1 219 ? -2.075 5.675 -14.923 1.00 91.25 219 VAL A CA 1
ATOM 1697 C C . VAL A 1 219 ? -2.583 4.391 -14.271 1.00 91.25 219 VAL A C 1
ATOM 1699 O O . VAL A 1 219 ? -3.625 4.399 -13.614 1.00 91.25 219 VAL A O 1
ATOM 1702 N N . MET A 1 220 ? -1.825 3.296 -14.374 1.00 93.69 220 MET A N 1
ATOM 1703 C CA . MET A 1 220 ? -2.255 2.016 -13.804 1.00 93.69 220 MET A CA 1
ATOM 1704 C C . MET A 1 220 ? -2.333 2.046 -12.274 1.00 93.69 220 MET A C 1
ATOM 1706 O O . MET A 1 220 ? -3.171 1.348 -11.704 1.00 93.69 220 MET A O 1
ATOM 1710 N N . GLN A 1 221 ? -1.525 2.867 -11.594 1.00 95.44 221 GLN A N 1
ATOM 1711 C CA . GLN A 1 221 ? -1.609 3.024 -10.137 1.00 95.44 221 GLN A CA 1
ATOM 1712 C C . GLN A 1 221 ? -2.898 3.734 -9.722 1.00 95.44 221 GLN A C 1
ATOM 1714 O O . GLN A 1 221 ? -3.516 3.326 -8.743 1.00 95.44 221 GLN A O 1
ATOM 1719 N N . ILE A 1 222 ? -3.345 4.738 -10.484 1.00 96.06 222 ILE A N 1
ATOM 1720 C CA . ILE A 1 222 ? -4.627 5.415 -10.234 1.00 96.06 222 ILE A CA 1
ATOM 1721 C C . ILE A 1 222 ? -5.779 4.435 -10.442 1.00 96.06 222 ILE A C 1
ATOM 1723 O O . ILE A 1 222 ? -6.602 4.254 -9.547 1.00 96.06 222 ILE A O 1
ATOM 1727 N N . VAL A 1 223 ? -5.817 3.774 -11.603 1.00 97.19 223 VAL A N 1
ATOM 1728 C CA . VAL A 1 223 ? -6.904 2.853 -11.963 1.00 97.19 223 VAL A CA 1
ATOM 1729 C C . VAL A 1 223 ? -7.020 1.735 -10.931 1.00 97.19 223 VAL A C 1
ATOM 1731 O O . VAL A 1 223 ? -8.094 1.510 -10.381 1.00 97.19 223 VAL A O 1
ATOM 1734 N N . THR A 1 224 ? -5.911 1.073 -10.604 1.00 97.06 224 THR A N 1
ATOM 1735 C CA . THR A 1 224 ? -5.925 -0.031 -9.635 1.00 97.06 224 THR A CA 1
ATOM 1736 C C . THR A 1 224 ? -6.228 0.425 -8.212 1.00 97.06 224 THR A C 1
ATOM 1738 O O . THR A 1 224 ? -6.879 -0.310 -7.472 1.00 97.06 224 THR A O 1
ATOM 1741 N N . ALA A 1 225 ? -5.798 1.625 -7.806 1.00 97.69 225 ALA A N 1
ATOM 1742 C CA . ALA A 1 225 ? -6.126 2.160 -6.489 1.00 97.69 225 ALA A CA 1
ATOM 1743 C C . ALA A 1 225 ? -7.615 2.490 -6.367 1.00 97.69 225 ALA A C 1
ATOM 1745 O O . ALA A 1 225 ? -8.225 2.158 -5.354 1.00 97.69 225 ALA A O 1
ATOM 1746 N N . ILE A 1 226 ? -8.212 3.074 -7.409 1.00 97.81 226 ILE A N 1
ATOM 1747 C CA . ILE A 1 226 ? -9.648 3.355 -7.446 1.00 97.81 226 ILE A CA 1
ATOM 1748 C C . ILE A 1 226 ? -10.447 2.054 -7.452 1.00 97.81 226 ILE A C 1
ATOM 1750 O O . ILE A 1 226 ? -11.351 1.916 -6.638 1.00 97.81 226 ILE A O 1
ATOM 1754 N N . VAL A 1 227 ? -10.104 1.087 -8.309 1.00 98.06 227 VAL A N 1
ATOM 1755 C CA . VAL A 1 227 ? -10.813 -0.203 -8.373 1.00 98.06 227 VAL A CA 1
ATOM 1756 C C . VAL A 1 227 ? -10.699 -0.946 -7.041 1.00 98.06 227 VAL A C 1
ATOM 1758 O O . VAL A 1 227 ? -11.714 -1.324 -6.463 1.00 98.06 227 VAL A O 1
ATOM 1761 N N . GLY A 1 228 ? -9.486 -1.093 -6.500 1.00 97.31 228 GLY A N 1
ATOM 1762 C CA . GLY A 1 228 ? -9.267 -1.745 -5.208 1.00 97.31 228 GLY A CA 1
ATOM 1763 C C . GLY A 1 228 ? -9.980 -1.036 -4.054 1.00 97.31 228 GLY A C 1
ATOM 1764 O O . GLY A 1 228 ? -10.652 -1.678 -3.253 1.00 97.31 228 GLY A O 1
ATOM 1765 N N . GLY A 1 229 ? -9.898 0.294 -3.991 1.00 97.06 229 GLY A N 1
ATOM 1766 C CA . GLY A 1 229 ? -10.589 1.086 -2.974 1.00 97.06 229 GLY A CA 1
ATOM 1767 C C . GLY A 1 229 ? -12.110 1.081 -3.129 1.00 97.06 229 GLY A C 1
ATOM 1768 O O . GLY A 1 229 ? -12.827 1.110 -2.132 1.00 97.06 229 GLY A O 1
ATOM 1769 N N . PHE A 1 230 ? -12.635 0.992 -4.348 1.00 96.69 230 PHE A N 1
ATOM 1770 C CA . PHE A 1 230 ? -14.068 0.841 -4.584 1.00 96.69 230 PHE A CA 1
ATOM 1771 C C . PHE A 1 230 ? -14.574 -0.516 -4.082 1.00 96.69 230 PHE A C 1
ATOM 1773 O O . PHE A 1 230 ? -15.613 -0.572 -3.431 1.00 96.69 230 PHE A O 1
ATOM 1780 N N . LEU A 1 231 ? -13.805 -1.592 -4.282 1.00 96.62 231 LEU A N 1
ATOM 1781 C CA . LEU A 1 231 ? -14.129 -2.924 -3.755 1.00 96.62 231 LEU A CA 1
ATOM 1782 C C . LEU A 1 231 ? -14.173 -2.974 -2.218 1.00 96.62 231 LEU A C 1
ATOM 1784 O O . LEU A 1 231 ? -14.878 -3.808 -1.655 1.00 96.62 231 LEU A O 1
ATOM 1788 N N . VAL A 1 232 ? -13.472 -2.069 -1.529 1.00 96.94 232 VAL A N 1
ATOM 1789 C CA . VAL A 1 232 ? -13.549 -1.943 -0.063 1.00 96.94 232 VAL A CA 1
ATOM 1790 C C . VAL A 1 232 ? -14.852 -1.284 0.397 1.00 96.94 232 VAL A C 1
ATOM 1792 O O . VAL A 1 232 ? -15.330 -1.584 1.486 1.00 96.94 232 VAL A O 1
ATOM 1795 N N . PHE A 1 233 ? -15.481 -0.434 -0.417 1.00 93.81 233 PHE A N 1
ATOM 1796 C CA . PHE A 1 233 ? -16.701 0.283 -0.036 1.00 93.81 233 PHE A CA 1
ATOM 1797 C C . PHE A 1 233 ? -17.849 -0.618 0.475 1.00 93.81 233 PHE A C 1
ATOM 1799 O O . PHE A 1 233 ? -18.362 -0.335 1.562 1.00 93.81 233 PHE A O 1
ATOM 1806 N N . PRO A 1 234 ? -18.248 -1.713 -0.211 1.00 94.06 234 PRO A N 1
ATOM 1807 C CA . PRO A 1 234 ? -19.285 -2.610 0.306 1.00 94.06 234 PRO A CA 1
ATOM 1808 C C . PRO A 1 234 ? -18.870 -3.308 1.607 1.00 94.06 234 PRO A C 1
ATOM 1810 O O . PRO A 1 234 ? -19.703 -3.492 2.493 1.00 94.06 234 PRO A O 1
ATOM 1813 N N . VAL A 1 235 ? -17.585 -3.649 1.756 1.00 93.31 235 VAL A N 1
ATOM 1814 C CA . VAL A 1 235 ? -17.052 -4.239 2.993 1.00 93.31 235 VAL A CA 1
ATOM 1815 C C . VAL A 1 235 ? -17.161 -3.230 4.133 1.00 93.31 235 VAL A C 1
ATOM 1817 O O . VAL A 1 235 ? -17.706 -3.542 5.184 1.00 93.31 235 VAL A O 1
ATOM 1820 N N . ASN A 1 236 ? -16.747 -1.988 3.904 1.00 92.75 236 ASN A N 1
ATOM 1821 C CA . ASN A 1 236 ? -16.838 -0.907 4.879 1.00 92.75 236 ASN A CA 1
ATOM 1822 C C . ASN A 1 236 ? -18.294 -0.629 5.306 1.00 92.75 236 ASN A C 1
ATOM 1824 O O . ASN A 1 236 ? -18.575 -0.433 6.487 1.00 92.75 236 ASN A O 1
ATOM 1828 N N . LEU A 1 237 ? -19.245 -0.681 4.366 1.00 91.50 237 LEU A N 1
ATOM 1829 C CA . LEU A 1 237 ? -20.670 -0.554 4.679 1.00 91.50 237 LEU A CA 1
ATOM 1830 C C . LEU A 1 237 ? -21.173 -1.709 5.558 1.00 91.50 237 LEU A C 1
ATOM 1832 O O . LEU A 1 237 ? -21.900 -1.472 6.522 1.00 91.50 237 LEU A O 1
ATOM 1836 N N . ALA A 1 238 ? -20.767 -2.947 5.261 1.00 91.31 238 ALA A N 1
ATOM 1837 C CA . ALA A 1 238 ? -21.091 -4.097 6.099 1.00 91.31 238 ALA A CA 1
ATOM 1838 C C . ALA A 1 238 ? -20.507 -3.933 7.511 1.00 91.31 238 ALA A C 1
ATOM 1840 O O . ALA A 1 238 ? -21.219 -4.118 8.495 1.00 91.31 238 ALA A O 1
ATOM 1841 N N . TYR A 1 239 ? -19.251 -3.500 7.629 1.00 90.94 239 TYR A N 1
ATOM 1842 C CA . TYR A 1 239 ? -18.603 -3.269 8.922 1.00 90.94 239 TYR A CA 1
ATOM 1843 C C . TYR A 1 239 ? -19.341 -2.236 9.767 1.00 90.94 239 TYR A C 1
ATOM 1845 O O . TYR A 1 239 ? -19.563 -2.473 10.950 1.00 90.94 239 TYR A O 1
ATOM 1853 N N . HIS A 1 240 ? -19.795 -1.141 9.157 1.00 89.25 240 HIS A N 1
ATOM 1854 C CA . HIS A 1 240 ? -20.574 -0.122 9.857 1.00 89.25 240 HIS A CA 1
ATOM 1855 C C . HIS A 1 240 ? -21.897 -0.648 10.431 1.00 89.25 240 HIS A C 1
ATOM 1857 O O . HIS A 1 240 ? -22.391 -0.115 11.419 1.00 89.25 240 HIS A O 1
ATOM 1863 N N . LYS A 1 241 ? -22.464 -1.702 9.833 1.00 90.06 241 LYS A N 1
ATOM 1864 C CA . LYS A 1 241 ? -23.687 -2.349 10.318 1.00 90.06 241 LYS A CA 1
ATOM 1865 C C . LYS A 1 241 ? -23.434 -3.310 11.485 1.00 90.06 241 LYS A C 1
ATOM 1867 O O . LYS A 1 241 ? -24.309 -3.459 12.331 1.00 90.06 241 LYS A O 1
ATOM 1872 N N . TYR A 1 242 ? -22.282 -3.985 11.509 1.00 87.81 242 TYR A N 1
ATOM 1873 C CA . TYR A 1 242 ? -21.982 -5.044 12.485 1.00 87.81 242 TYR A CA 1
ATOM 1874 C C . TYR A 1 242 ? -21.101 -4.593 13.657 1.00 87.81 242 TYR A C 1
ATOM 1876 O O . TYR A 1 242 ? -21.146 -5.218 14.714 1.00 87.81 242 TYR A O 1
ATOM 1884 N N . PHE A 1 243 ? -20.318 -3.525 13.495 1.00 89.25 243 PHE A N 1
ATOM 1885 C CA . PHE A 1 243 ? -19.366 -3.047 14.496 1.00 89.25 243 PHE A CA 1
ATOM 1886 C C . PHE A 1 243 ? -19.590 -1.575 14.833 1.00 89.25 243 PHE A C 1
ATOM 1888 O O . PHE A 1 243 ? -19.938 -0.763 13.975 1.00 89.25 243 PHE A O 1
ATOM 1895 N N . GLN A 1 244 ? -19.341 -1.217 16.093 1.00 85.88 244 GLN A N 1
ATOM 1896 C CA . GLN A 1 244 ? -19.422 0.171 16.543 1.00 85.88 244 GLN A CA 1
ATOM 1897 C C . GLN A 1 244 ? -18.245 0.989 16.000 1.00 85.88 244 GLN A C 1
ATOM 1899 O O . GLN A 1 244 ? -17.134 0.478 15.850 1.00 85.88 244 GLN A O 1
ATOM 1904 N N . VAL A 1 245 ? -18.474 2.268 15.697 1.00 84.06 245 VAL A N 1
ATOM 1905 C CA . VAL A 1 245 ? -17.407 3.178 15.262 1.00 84.06 245 VAL A CA 1
ATOM 1906 C C . VAL A 1 245 ? -16.549 3.559 16.468 1.00 84.06 245 VAL A C 1
ATOM 1908 O O . VAL A 1 245 ? -17.057 4.073 17.467 1.00 84.06 245 VAL A O 1
ATOM 1911 N N . SER A 1 246 ? -15.242 3.320 16.367 1.00 80.25 246 SER A N 1
ATOM 1912 C CA . SER A 1 246 ? -14.279 3.546 17.446 1.00 80.25 246 SER A CA 1
ATOM 1913 C C . SER A 1 246 ? -14.285 5.014 17.890 1.00 80.25 246 SER A C 1
ATOM 1915 O O . SER A 1 246 ? -14.056 5.909 17.078 1.00 80.25 246 SER A O 1
ATOM 1917 N N . GLY A 1 247 ? -14.483 5.264 19.189 1.00 66.81 247 GLY A N 1
ATOM 1918 C CA . GLY A 1 247 ? -14.492 6.617 19.767 1.00 66.81 247 GLY A CA 1
ATOM 1919 C C . GLY A 1 247 ? -15.844 7.343 19.740 1.00 66.81 247 GLY A C 1
ATOM 1920 O O . GLY A 1 247 ? -15.861 8.562 19.866 1.00 66.81 247 GLY A O 1
ATOM 1921 N N . SER A 1 248 ? -16.956 6.615 19.581 1.00 53.44 248 SER A N 1
ATOM 1922 C CA . SER A 1 248 ? -18.329 7.152 19.661 1.00 53.44 248 SER A CA 1
ATOM 1923 C C . SER A 1 248 ? -18.946 7.044 21.070 1.00 53.44 248 SER A C 1
ATOM 1925 O O . SER A 1 248 ? -20.152 6.837 21.192 1.00 53.44 248 SER A O 1
ATOM 1927 N N . ALA A 1 249 ? -18.120 7.154 22.117 1.00 35.56 249 ALA A N 1
ATOM 1928 C CA . ALA A 1 249 ? -18.535 7.218 23.521 1.00 35.56 249 ALA A CA 1
ATOM 1929 C C . ALA A 1 249 ? -18.094 8.549 24.139 1.00 35.56 249 ALA A C 1
ATOM 1931 O O . ALA A 1 249 ? -16.940 8.954 23.862 1.00 35.56 249 ALA A O 1
#